Protein AF-A0A3M2EYN6-F1 (afdb_monomer)

Radius of gyration: 38.04 Å; Cα contacts (8 Å, |Δi|>4): 248; chains: 1; bounding box: 126×64×104 Å

pLDDT: mean 74.45, std 22.32, range [30.83, 98.81]

Foldseek 3Di:
DDDDDDDDDDDPDDDPDDPPDDDDDDPDPDDPPPPDDDPPDDPPPPPDDDPDDDPDPVVVVVVPPDDDPDPPDDPPDDDDDPPDDDDDDPDPDDDDPPPVPVVVVVVVVVVVVVVPPDPPPQQWQLFDFLVVVCVLCVVVVWHWDWDADPVRAIKIWTDAPNFIWIKGFACDDVNGRGQKIKIKGKADDPDAADPVLQVVLVVVDDFKHWDADPNRIIMIMGMGGRRPTQGSVNVVVNVVVVSVSVVVVCVSRVDDD

Structure (mmCIF, N/CA/C/O backbone):
data_AF-A0A3M2EYN6-F1
#
_entry.id   AF-A0A3M2EYN6-F1
#
loop_
_atom_site.group_PDB
_atom_site.id
_atom_site.type_symbol
_atom_site.label_atom_id
_atom_site.label_alt_id
_atom_site.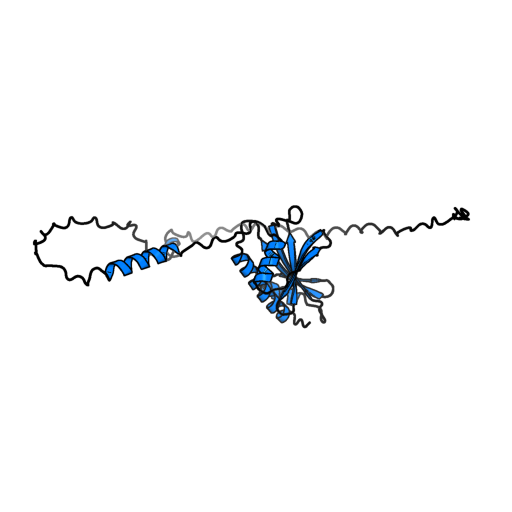label_comp_id
_atom_site.label_asym_id
_atom_site.label_entity_id
_atom_site.label_seq_id
_atom_site.pdbx_PDB_ins_code
_atom_site.Cartn_x
_atom_site.Cartn_y
_atom_site.Cartn_z
_atom_site.occupancy
_atom_site.B_iso_or_equiv
_atom_site.auth_seq_id
_atom_site.auth_comp_id
_atom_site.auth_asym_id
_atom_site.auth_atom_id
_atom_site.pdbx_PDB_model_num
ATOM 1 N N . MET A 1 1 ? 38.684 -12.859 63.638 1.00 39.56 1 MET A N 1
ATOM 2 C CA . MET A 1 1 ? 40.065 -12.410 63.356 1.00 39.56 1 MET A CA 1
ATOM 3 C C . MET A 1 1 ? 40.035 -11.645 62.047 1.00 39.56 1 MET A C 1
ATOM 5 O O . MET A 1 1 ? 39.534 -12.169 61.061 1.00 39.56 1 MET A O 1
ATOM 9 N N . SER A 1 2 ? 40.440 -10.380 62.099 1.00 35.28 2 SER A N 1
ATOM 10 C CA . SER A 1 2 ? 40.224 -9.353 61.078 1.00 35.28 2 SER A CA 1
ATOM 11 C C . SER A 1 2 ? 41.511 -9.061 60.299 1.00 35.28 2 SER A C 1
ATOM 13 O O . SER A 1 2 ? 42.514 -8.807 60.950 1.00 35.28 2 SER A O 1
ATOM 15 N N . ALA A 1 3 ? 41.407 -9.025 58.959 1.00 38.69 3 ALA A N 1
ATOM 16 C CA . ALA A 1 3 ? 42.189 -8.281 57.940 1.00 38.69 3 ALA A CA 1
ATOM 17 C C . ALA A 1 3 ? 43.752 -8.388 57.929 1.00 38.69 3 ALA A C 1
ATOM 19 O O . ALA A 1 3 ? 44.353 -8.780 58.922 1.00 38.69 3 ALA A O 1
ATOM 20 N N . PRO A 1 4 ? 44.446 -8.062 56.806 1.00 52.00 4 PRO A N 1
ATOM 21 C CA . PRO A 1 4 ? 44.510 -6.674 56.339 1.00 52.00 4 PRO A CA 1
ATOM 22 C C . PRO A 1 4 ? 44.427 -6.444 54.818 1.00 52.00 4 PRO A C 1
ATOM 24 O O . PRO A 1 4 ? 44.794 -7.267 53.985 1.00 52.00 4 PRO A O 1
ATOM 27 N N . ALA A 1 5 ? 43.997 -5.223 54.503 1.00 38.50 5 ALA A N 1
ATOM 28 C CA . ALA A 1 5 ? 44.073 -4.551 53.216 1.00 38.50 5 ALA A CA 1
ATOM 29 C C . ALA A 1 5 ? 45.455 -3.910 52.986 1.00 38.50 5 ALA A C 1
ATOM 31 O O . ALA A 1 5 ? 45.998 -3.309 53.910 1.00 38.50 5 ALA A O 1
ATOM 32 N N . ARG A 1 6 ? 45.962 -3.958 51.745 1.00 41.47 6 ARG A N 1
ATOM 33 C CA . ARG A 1 6 ? 46.910 -3.018 51.094 1.00 41.47 6 ARG A CA 1
ATOM 34 C C . ARG A 1 6 ? 46.668 -3.185 49.576 1.00 41.47 6 ARG A C 1
ATOM 36 O O . ARG A 1 6 ? 46.484 -4.312 49.149 1.00 41.47 6 ARG A O 1
ATOM 43 N N . HIS A 1 7 ? 46.558 -2.199 48.689 1.00 37.06 7 HIS A N 1
ATOM 44 C CA . HIS A 1 7 ? 47.214 -0.903 48.566 1.00 37.06 7 HIS A CA 1
ATOM 45 C C . HIS A 1 7 ? 46.339 0.025 47.695 1.00 37.06 7 HIS A C 1
ATOM 47 O O . HIS A 1 7 ? 45.802 -0.402 46.674 1.00 37.06 7 HIS A O 1
ATOM 53 N N . TRP A 1 8 ? 46.238 1.298 48.080 1.00 30.83 8 TRP A N 1
ATOM 54 C CA . TRP A 1 8 ? 45.711 2.387 47.254 1.00 30.83 8 TRP A CA 1
ATOM 55 C C . TRP A 1 8 ? 46.836 3.061 46.450 1.00 30.83 8 TRP A C 1
ATOM 57 O O . TRP A 1 8 ? 47.958 3.172 46.939 1.00 30.83 8 TRP A O 1
ATOM 67 N N . ASN A 1 9 ? 46.441 3.611 45.295 1.00 35.25 9 ASN A N 1
ATOM 68 C CA . ASN A 1 9 ? 47.035 4.724 44.540 1.00 35.25 9 ASN A CA 1
ATOM 69 C C . ASN A 1 9 ? 48.422 4.554 43.903 1.00 35.25 9 ASN A C 1
ATOM 71 O O . ASN A 1 9 ? 49.428 4.598 44.595 1.00 35.25 9 ASN A O 1
ATOM 75 N N . MET A 1 10 ? 48.455 4.577 42.562 1.00 35.66 10 MET A N 1
ATOM 76 C CA . MET A 1 10 ? 49.257 5.515 41.746 1.00 35.66 10 MET A CA 1
ATOM 77 C C . MET A 1 10 ? 48.994 5.283 40.246 1.00 35.66 10 MET A C 1
ATOM 79 O O . MET A 1 10 ? 49.504 4.331 39.674 1.00 35.66 10 MET A O 1
ATOM 83 N N . CYS A 1 11 ? 48.187 6.150 39.620 1.00 35.72 11 CYS A N 1
ATOM 84 C CA . CYS A 1 11 ? 48.415 6.737 38.282 1.00 35.72 11 CYS A CA 1
ATOM 85 C C . CYS A 1 11 ? 47.144 7.426 37.761 1.00 35.72 11 CYS A C 1
ATOM 87 O O . CYS A 1 11 ? 46.432 6.940 36.886 1.00 35.72 11 CYS A O 1
ATOM 89 N N . ARG A 1 12 ? 46.885 8.633 38.277 1.00 46.72 12 ARG A N 1
ATOM 90 C CA . ARG A 1 12 ? 46.224 9.677 37.489 1.00 46.72 12 ARG A CA 1
ATOM 91 C C . ARG A 1 12 ? 47.268 10.273 36.551 1.00 46.72 12 ARG A C 1
ATOM 93 O O . ARG A 1 12 ? 47.976 11.179 36.972 1.00 46.72 12 ARG A O 1
ATOM 100 N N . THR A 1 13 ? 47.353 9.827 35.300 1.00 43.00 13 THR A N 1
ATOM 101 C CA . THR A 1 13 ? 47.677 10.717 34.166 1.00 43.00 13 THR A CA 1
ATOM 102 C C . THR A 1 13 ? 47.452 10.010 32.827 1.00 43.00 13 THR A C 1
ATOM 104 O O . THR A 1 13 ? 47.940 8.911 32.613 1.00 43.00 13 THR A O 1
ATOM 107 N N . ARG A 1 14 ? 46.774 10.716 31.910 1.00 45.72 14 ARG A N 1
ATOM 108 C CA . ARG A 1 14 ? 46.659 10.466 30.458 1.00 45.72 14 ARG A CA 1
ATOM 109 C C . ARG A 1 14 ? 45.804 9.282 29.986 1.00 45.72 14 ARG A C 1
ATOM 111 O O . ARG A 1 14 ? 46.310 8.218 29.670 1.00 45.72 14 ARG A O 1
ATOM 118 N N . CYS A 1 15 ? 44.527 9.574 29.731 1.00 37.12 15 CYS A N 1
ATOM 119 C CA . CYS A 1 15 ? 43.829 9.128 28.515 1.00 37.12 15 CYS A CA 1
ATOM 120 C C . CYS A 1 15 ? 42.628 10.049 28.217 1.00 37.12 15 CYS A C 1
ATOM 122 O O . CYS A 1 15 ? 41.477 9.633 28.220 1.00 37.12 15 CYS A O 1
ATOM 124 N N . MET A 1 16 ? 42.891 11.336 27.956 1.00 39.62 16 MET A N 1
ATOM 125 C CA . MET A 1 16 ? 41.990 12.138 27.120 1.00 39.62 16 MET A CA 1
ATOM 126 C C . MET A 1 16 ? 42.458 11.961 25.675 1.00 39.62 16 MET A C 1
ATOM 128 O O . MET A 1 16 ? 43.277 12.735 25.188 1.00 39.62 16 MET A O 1
ATOM 132 N N . SER A 1 17 ? 41.991 10.902 25.011 1.00 43.06 17 SER A N 1
ATOM 133 C CA . SER A 1 17 ? 42.099 10.789 23.555 1.00 43.06 17 SER A CA 1
ATOM 134 C C . SER A 1 17 ? 40.783 11.253 22.947 1.00 43.06 17 SER A C 1
ATOM 136 O O . SER A 1 17 ? 39.716 10.692 23.196 1.00 43.06 17 SER A O 1
ATOM 138 N N . ALA A 1 18 ? 40.871 12.356 22.213 1.00 46.44 18 ALA A N 1
ATOM 139 C CA . ALA A 1 18 ? 39.772 13.027 21.556 1.00 46.44 18 ALA A CA 1
ATOM 140 C C . ALA A 1 18 ? 39.152 12.136 20.467 1.00 46.44 18 ALA A C 1
ATOM 142 O O . ALA A 1 18 ? 39.716 11.983 19.385 1.00 46.44 18 ALA A O 1
ATOM 143 N N . SER A 1 19 ? 37.942 11.626 20.698 1.00 48.00 19 SER A N 1
ATOM 144 C CA . SER A 1 19 ? 37.093 11.099 19.628 1.00 48.00 19 SER A CA 1
ATOM 145 C C . SER A 1 19 ? 36.462 12.266 18.859 1.00 48.00 19 SER A C 1
ATOM 147 O O . SER A 1 19 ? 35.302 12.639 19.036 1.00 48.00 19 SER A O 1
ATOM 149 N N . ARG A 1 20 ? 37.251 12.895 17.980 1.00 48.22 20 ARG A N 1
ATOM 150 C CA . ARG A 1 20 ? 36.713 13.816 16.972 1.00 48.22 20 ARG A CA 1
ATOM 151 C C . ARG A 1 20 ? 35.873 13.002 15.985 1.00 48.22 20 ARG A C 1
ATOM 153 O O . ARG A 1 20 ? 36.409 12.392 15.068 1.00 48.22 20 ARG A O 1
ATOM 160 N N . ARG A 1 21 ? 34.548 12.994 16.166 1.00 53.31 21 ARG A N 1
ATOM 161 C CA . ARG A 1 21 ? 33.619 12.585 15.102 1.00 53.31 21 ARG A CA 1
ATOM 162 C C . ARG A 1 21 ? 33.842 13.512 13.896 1.00 53.31 21 ARG A C 1
ATOM 164 O O . ARG A 1 21 ? 33.851 14.731 14.099 1.00 53.31 21 ARG A O 1
ATOM 171 N N . PRO A 1 22 ? 34.021 13.005 12.666 1.00 51.50 22 PRO A N 1
ATOM 172 C CA . PRO A 1 22 ? 34.059 13.873 11.497 1.00 51.50 22 PRO A CA 1
ATOM 173 C C . PRO A 1 22 ? 32.714 14.605 11.377 1.00 51.50 22 PRO A C 1
ATOM 175 O O . PRO A 1 22 ? 31.649 13.987 11.431 1.00 51.50 22 PRO A O 1
ATOM 178 N N . ARG A 1 23 ? 32.754 15.939 11.264 1.00 54.84 23 ARG A N 1
ATOM 179 C CA . ARG A 1 23 ? 31.568 16.742 10.942 1.00 54.84 23 ARG A CA 1
ATOM 180 C C . ARG A 1 23 ? 31.119 16.359 9.532 1.00 54.84 23 ARG A C 1
ATOM 182 O O . ARG A 1 23 ? 31.880 16.542 8.587 1.00 54.84 23 ARG A O 1
ATOM 189 N N . MET A 1 24 ? 29.895 15.851 9.403 1.00 48.25 24 MET A N 1
ATOM 190 C CA . MET A 1 24 ? 29.220 15.746 8.110 1.00 48.25 24 MET A CA 1
ATOM 191 C C . MET A 1 24 ? 29.197 17.135 7.450 1.00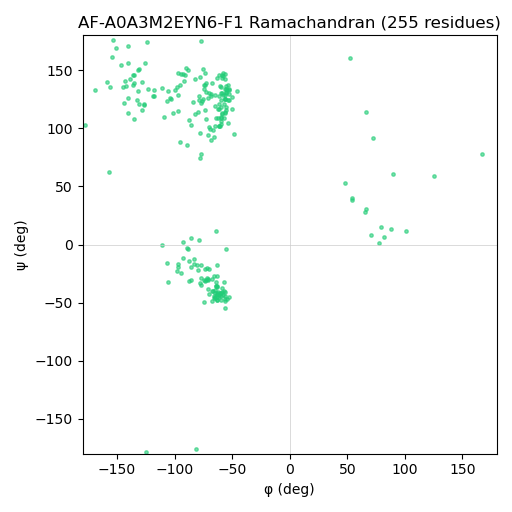 48.25 24 MET A C 1
ATOM 193 O O . MET A 1 24 ? 28.859 18.111 8.132 1.00 48.25 24 MET A O 1
ATOM 197 N N . PRO A 1 25 ? 29.548 17.258 6.160 1.00 60.38 25 PRO A N 1
ATOM 198 C CA . PRO A 1 25 ? 29.348 18.504 5.440 1.00 60.38 25 PRO A CA 1
ATOM 199 C C . PRO A 1 25 ? 27.844 18.830 5.399 1.00 60.38 25 PRO A C 1
ATOM 201 O O . PRO A 1 25 ? 27.018 17.913 5.346 1.00 60.38 25 PRO A O 1
ATOM 204 N N . PRO A 1 26 ? 27.457 20.117 5.447 1.00 67.00 26 PRO A N 1
ATOM 205 C CA . PRO A 1 26 ? 26.059 20.498 5.295 1.00 67.00 26 PRO A CA 1
ATOM 206 C C . PRO A 1 26 ? 25.535 20.007 3.935 1.00 67.00 26 PRO A C 1
ATOM 208 O O . PRO A 1 26 ? 26.298 20.006 2.963 1.00 67.00 26 PRO A O 1
ATOM 211 N N . PRO A 1 27 ? 24.254 19.606 3.837 1.00 60.78 27 PRO A N 1
ATOM 212 C CA . PRO A 1 27 ? 23.676 19.182 2.571 1.00 60.78 27 PRO A CA 1
ATOM 213 C C . PRO A 1 27 ? 23.849 20.301 1.544 1.00 60.78 27 PRO A C 1
ATOM 215 O O . PRO A 1 27 ? 23.477 21.454 1.786 1.00 60.78 27 PRO A O 1
ATOM 218 N N . SER A 1 28 ? 24.454 19.967 0.406 1.00 68.62 28 SER A N 1
ATOM 219 C CA . SER A 1 28 ? 24.575 20.872 -0.729 1.00 68.62 28 SER A CA 1
ATOM 220 C C . SER A 1 28 ? 23.180 21.392 -1.072 1.00 68.62 28 SER A C 1
ATOM 222 O O . SER A 1 28 ? 22.256 20.603 -1.277 1.00 68.62 28 SER A O 1
ATOM 224 N N . ARG A 1 29 ? 23.000 22.719 -1.097 1.00 65.50 29 ARG A N 1
ATOM 225 C CA . ARG A 1 29 ? 21.738 23.328 -1.534 1.00 65.50 29 ARG A CA 1
ATOM 226 C C . ARG A 1 29 ? 21.426 22.794 -2.930 1.00 65.50 29 ARG A C 1
ATOM 228 O O . ARG A 1 29 ? 22.218 23.007 -3.846 1.00 65.50 29 ARG A O 1
ATOM 235 N N . MET A 1 30 ? 20.297 22.100 -3.079 1.00 54.97 30 MET A N 1
ATOM 236 C CA . MET A 1 30 ? 19.811 21.698 -4.396 1.00 54.97 30 MET A CA 1
ATOM 237 C C . MET A 1 30 ? 19.745 22.939 -5.298 1.00 54.97 30 MET A C 1
ATOM 239 O O . MET A 1 30 ? 19.241 23.978 -4.852 1.00 54.97 30 MET A O 1
ATOM 243 N N . PRO A 1 31 ? 20.244 22.864 -6.543 1.00 68.25 31 PRO A N 1
ATOM 244 C CA . PRO A 1 31 ? 20.035 23.938 -7.497 1.00 68.25 31 PRO A CA 1
ATOM 245 C C . PRO A 1 31 ? 18.524 24.137 -7.699 1.00 68.25 31 PRO A C 1
ATOM 247 O O . PRO A 1 31 ? 17.766 23.161 -7.671 1.00 68.25 31 PRO A O 1
ATOM 250 N N . PRO A 1 32 ? 18.054 25.385 -7.876 1.00 69.06 32 PRO A N 1
ATOM 251 C CA . PRO A 1 32 ? 16.649 25.633 -8.159 1.00 69.06 32 PRO A CA 1
ATOM 252 C C . PRO A 1 32 ? 16.239 24.873 -9.430 1.00 69.06 32 PRO A C 1
ATOM 254 O O . PRO A 1 32 ? 17.051 24.750 -10.354 1.00 69.06 32 PRO A O 1
ATOM 257 N N . PRO A 1 33 ? 14.994 24.369 -9.506 1.00 64.56 33 PRO A N 1
ATOM 258 C CA . PRO A 1 33 ? 14.522 23.690 -10.702 1.00 64.56 33 PRO A CA 1
ATOM 259 C C . PRO A 1 33 ? 14.658 24.616 -11.923 1.00 64.56 33 PRO A C 1
ATOM 261 O O . PRO A 1 33 ? 14.502 25.838 -11.788 1.00 64.56 33 PRO A O 1
ATOM 264 N N . PRO A 1 34 ? 14.933 24.066 -13.119 1.00 68.94 34 PRO A N 1
ATOM 265 C CA . PRO A 1 34 ? 15.019 24.866 -14.331 1.00 68.94 34 PRO A CA 1
ATOM 266 C C . PRO A 1 34 ? 13.720 25.654 -14.523 1.00 68.94 34 PRO A C 1
ATOM 268 O O . PRO A 1 34 ? 12.618 25.116 -14.375 1.00 68.94 34 PRO A O 1
ATOM 271 N N . ARG A 1 35 ? 13.841 26.951 -14.839 1.00 63.03 35 ARG A N 1
ATOM 272 C CA . ARG A 1 35 ? 12.683 27.791 -15.160 1.00 63.03 35 ARG A CA 1
ATOM 273 C C . ARG A 1 35 ? 11.963 27.171 -16.354 1.00 63.03 35 ARG A C 1
ATOM 275 O O . ARG A 1 35 ? 12.491 27.167 -17.462 1.00 63.03 35 ARG A O 1
ATOM 282 N N . MET A 1 36 ? 10.755 26.665 -16.116 1.00 52.44 36 MET A N 1
ATOM 283 C CA . MET A 1 36 ? 9.867 26.206 -17.180 1.00 52.44 36 MET A CA 1
ATOM 284 C C . MET A 1 36 ? 9.705 27.330 -18.216 1.00 52.44 36 MET A C 1
ATOM 286 O O . MET A 1 36 ? 9.449 28.473 -17.816 1.00 52.44 36 MET A O 1
ATOM 290 N N . PRO A 1 37 ? 9.826 27.050 -19.527 1.00 63.94 37 PRO A N 1
ATOM 291 C CA . PRO A 1 37 ? 9.550 28.049 -20.545 1.00 63.94 37 PRO A CA 1
ATOM 292 C C . PRO A 1 37 ? 8.124 28.564 -20.346 1.00 63.94 37 PRO A C 1
ATOM 294 O O . PRO A 1 37 ? 7.170 27.789 -20.235 1.00 63.94 37 PRO A O 1
ATOM 297 N N . GLY A 1 38 ? 7.998 29.888 -20.223 1.00 54.97 38 GLY A N 1
ATOM 298 C CA . GLY A 1 38 ? 6.742 30.551 -19.903 1.00 54.97 38 GLY A CA 1
ATOM 299 C C . GLY A 1 38 ? 5.629 30.064 -20.823 1.00 54.97 38 GLY A C 1
ATOM 300 O O . GLY A 1 38 ? 5.772 30.087 -22.047 1.00 54.97 38 GLY A O 1
ATOM 301 N N . ARG A 1 39 ? 4.512 29.614 -20.237 1.00 57.47 39 ARG A N 1
ATOM 302 C CA . ARG A 1 39 ? 3.302 29.283 -20.995 1.00 57.47 39 ARG A CA 1
ATOM 303 C C . ARG A 1 39 ? 2.933 30.500 -21.839 1.00 57.47 39 ARG A C 1
ATOM 305 O O . ARG A 1 39 ? 2.386 31.470 -21.315 1.00 57.47 39 ARG A O 1
ATOM 312 N N . ARG A 1 40 ? 3.198 30.445 -23.148 1.00 56.53 40 ARG A N 1
ATOM 313 C CA . ARG A 1 40 ? 2.592 31.379 -24.098 1.00 56.53 40 ARG A CA 1
ATOM 314 C C . ARG A 1 40 ? 1.085 31.237 -23.917 1.00 56.53 40 ARG A C 1
ATOM 316 O O . ARG A 1 40 ? 0.526 30.167 -24.162 1.00 56.53 40 ARG A O 1
ATOM 323 N N . ARG A 1 41 ? 0.435 32.290 -23.413 1.00 55.38 41 ARG A N 1
ATOM 324 C CA . ARG A 1 41 ? -1.027 32.354 -23.359 1.00 55.38 41 ARG A CA 1
ATOM 325 C C . ARG A 1 41 ? -1.517 32.133 -24.786 1.00 55.38 41 ARG A C 1
ATOM 327 O O . ARG A 1 41 ? -1.195 32.927 -25.667 1.00 55.38 41 ARG A O 1
ATOM 334 N N . ARG A 1 42 ? -2.245 31.038 -25.027 1.00 51.38 42 ARG A N 1
ATOM 335 C CA . ARG A 1 42 ? -2.912 30.836 -26.317 1.00 51.38 42 ARG A CA 1
ATOM 336 C C . ARG A 1 42 ? -3.807 32.055 -26.577 1.00 51.38 42 ARG A C 1
ATOM 338 O O . ARG A 1 42 ? -4.475 32.498 -25.635 1.00 51.38 42 ARG A O 1
ATOM 345 N N . PRO A 1 43 ? -3.833 32.606 -27.802 1.00 43.66 43 PRO A N 1
ATOM 346 C CA . PRO A 1 43 ? -4.736 33.695 -28.127 1.00 43.66 43 PRO A CA 1
ATOM 347 C C . PRO A 1 43 ? -6.164 33.258 -27.816 1.00 43.66 43 PRO A C 1
ATOM 349 O O . PRO A 1 43 ? -6.584 32.156 -28.174 1.00 43.66 43 PRO A O 1
ATOM 352 N N . ARG A 1 44 ? -6.895 34.116 -27.106 1.00 49.97 44 ARG A N 1
ATOM 353 C CA . ARG A 1 44 ? -8.311 33.924 -26.803 1.00 49.97 44 ARG A CA 1
ATOM 354 C C . ARG A 1 44 ? -9.033 33.833 -28.146 1.00 49.97 44 ARG A C 1
ATOM 356 O O . ARG A 1 44 ? -9.145 34.836 -28.846 1.00 49.97 44 ARG A O 1
ATOM 363 N N . GLN A 1 45 ? -9.453 32.631 -28.527 1.00 49.44 45 GLN A N 1
ATOM 364 C CA . GLN A 1 45 ? -10.177 32.395 -29.769 1.00 49.44 45 GLN A CA 1
ATOM 365 C C . GLN A 1 45 ? -11.473 33.214 -29.690 1.00 49.44 45 GLN A C 1
ATOM 367 O O . GLN A 1 45 ? -12.395 32.876 -28.944 1.00 49.44 45 GLN A O 1
ATOM 372 N N . ARG A 1 46 ? -11.508 34.361 -30.381 1.00 46.34 46 ARG A N 1
ATOM 373 C CA . ARG A 1 46 ? -12.741 35.118 -30.603 1.00 46.34 46 ARG A CA 1
ATOM 374 C C . ARG A 1 46 ? -13.665 34.166 -31.350 1.00 46.34 46 ARG A C 1
ATOM 376 O O . ARG A 1 46 ? -13.382 33.822 -32.492 1.00 46.34 46 ARG A O 1
ATOM 383 N N . ARG A 1 47 ? -14.723 33.697 -30.684 1.00 47.69 47 ARG A N 1
ATOM 384 C CA . ARG A 1 47 ? -15.787 32.933 -31.337 1.00 47.69 47 ARG A CA 1
ATOM 385 C C . ARG A 1 47 ? -16.343 33.809 -32.457 1.00 47.69 47 ARG A C 1
ATOM 387 O O . ARG A 1 47 ? -16.957 34.838 -32.181 1.00 47.69 47 ARG A O 1
ATOM 394 N N . GLY A 1 48 ? -16.049 33.424 -33.695 1.00 38.97 48 GLY A N 1
ATOM 395 C CA . GLY A 1 48 ? -16.695 33.971 -34.875 1.00 38.97 48 GLY A CA 1
ATOM 396 C C . GLY A 1 48 ? -18.191 33.703 -34.775 1.00 38.97 48 GLY A C 1
ATOM 397 O O . GLY A 1 48 ? -18.614 32.599 -34.437 1.00 38.97 48 GLY A O 1
ATOM 398 N N . ARG A 1 49 ? -18.974 34.754 -34.992 1.00 45.34 49 ARG A N 1
ATOM 399 C CA . ARG A 1 49 ? -20.426 34.707 -35.116 1.00 45.34 49 ARG A CA 1
ATOM 400 C C . ARG A 1 49 ? -20.733 34.240 -36.538 1.00 45.34 49 ARG A C 1
ATOM 402 O O . ARG A 1 49 ? -20.397 34.947 -37.481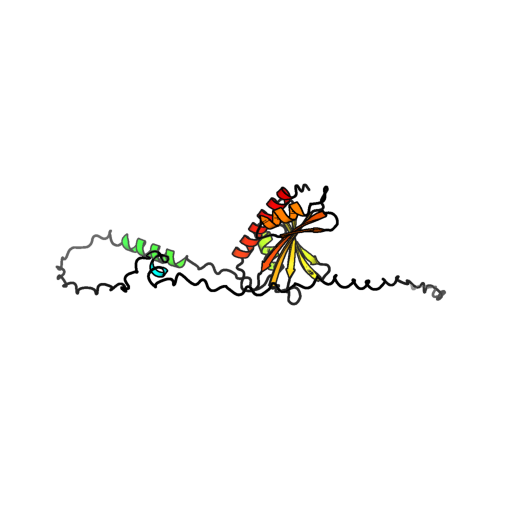 1.00 45.34 49 ARG A O 1
ATOM 409 N N . ASP A 1 50 ? -21.318 33.058 -36.671 1.00 40.12 50 ASP A N 1
ATOM 410 C CA . ASP A 1 50 ? -21.835 32.546 -37.943 1.00 40.12 50 ASP A CA 1
ATOM 411 C C . ASP A 1 50 ? -23.129 33.312 -38.327 1.00 40.12 50 ASP A C 1
ATOM 413 O O . ASP A 1 50 ? -23.984 33.483 -37.448 1.00 40.12 50 ASP A O 1
ATOM 417 N N . PRO A 1 51 ? -23.303 33.836 -39.564 1.00 49.94 51 PRO A N 1
ATOM 418 C CA . PRO A 1 51 ? -24.437 34.693 -39.923 1.00 49.94 51 PRO A CA 1
ATOM 419 C C . PRO A 1 51 ? -25.717 33.966 -40.360 1.00 49.94 51 PRO A C 1
ATOM 421 O O . PRO A 1 51 ? -26.648 34.643 -40.799 1.00 49.94 51 PRO A O 1
ATOM 424 N N . ARG A 1 52 ? -25.819 32.632 -40.297 1.00 49.66 52 ARG A N 1
ATOM 425 C CA . ARG A 1 52 ? -27.059 31.925 -40.678 1.00 49.66 52 ARG A CA 1
ATOM 426 C C . ARG A 1 52 ? -27.309 30.713 -39.788 1.00 49.66 52 ARG A C 1
ATOM 428 O O . ARG A 1 52 ? -26.511 29.791 -39.762 1.00 49.66 52 ARG A O 1
ATOM 435 N N . GLY A 1 53 ? -28.459 30.695 -39.115 1.00 40.44 53 GLY A N 1
ATOM 436 C CA . GLY A 1 53 ? -28.959 29.502 -38.425 1.00 40.44 53 GLY A CA 1
ATOM 437 C C . GLY A 1 53 ? -29.268 29.731 -36.954 1.00 40.44 53 GLY A C 1
ATOM 438 O O . GLY A 1 53 ? -28.714 29.067 -36.083 1.00 40.44 53 GLY A O 1
ATOM 439 N N . GLY A 1 54 ? -30.168 30.672 -36.659 1.00 40.31 54 GLY A N 1
ATOM 440 C CA . GLY A 1 54 ? -30.818 30.698 -35.355 1.00 40.31 54 GLY A CA 1
ATOM 441 C C . GLY A 1 54 ? -31.518 29.361 -35.124 1.00 40.31 54 GLY A C 1
ATOM 442 O O . GLY A 1 54 ? -32.379 28.967 -35.911 1.00 40.31 54 GLY A O 1
ATOM 443 N N . LEU A 1 55 ? -31.140 28.658 -34.057 1.00 42.06 55 LEU A N 1
ATOM 444 C CA . LEU A 1 55 ? -31.892 27.509 -33.573 1.00 42.06 55 LEU A CA 1
ATOM 445 C C . LEU A 1 55 ? -33.278 28.018 -33.181 1.00 42.06 55 LEU A C 1
ATOM 447 O O . LEU A 1 55 ? -33.461 28.661 -32.149 1.00 42.06 55 LEU A O 1
ATOM 451 N N . THR A 1 56 ? -34.256 27.771 -34.045 1.00 52.62 56 THR A N 1
ATOM 452 C CA . THR A 1 56 ? -35.658 27.967 -33.697 1.00 52.62 56 THR A CA 1
ATOM 453 C C . THR A 1 56 ? -35.969 27.102 -32.475 1.00 52.62 56 THR A C 1
ATOM 455 O O . THR A 1 56 ? -35.421 26.007 -32.313 1.00 52.62 56 THR A O 1
ATOM 458 N N . ALA A 1 57 ? -36.884 27.562 -31.616 1.00 50.12 57 ALA A N 1
ATOM 459 C CA . ALA A 1 57 ? -37.327 26.859 -30.402 1.00 50.12 57 ALA A CA 1
ATOM 460 C C . ALA A 1 57 ? -37.853 25.422 -30.648 1.00 50.12 57 ALA A C 1
ATOM 462 O O . ALA A 1 57 ? -38.162 24.693 -29.706 1.00 50.12 57 ALA A O 1
ATOM 463 N N . ARG A 1 58 ? -37.932 25.001 -31.915 1.00 48.03 58 ARG A N 1
ATOM 464 C CA . ARG A 1 58 ? -38.305 23.667 -32.372 1.00 48.03 58 ARG A CA 1
ATOM 465 C C . ARG A 1 58 ? -37.194 22.624 -32.165 1.00 48.03 58 ARG A C 1
ATOM 467 O O . ARG A 1 58 ? -37.524 21.485 -31.871 1.00 48.03 58 ARG A O 1
ATOM 474 N N . HIS A 1 59 ? -35.910 22.999 -32.214 1.00 45.78 59 HIS A N 1
ATOM 475 C CA . HIS A 1 59 ? -34.791 22.036 -32.145 1.00 45.78 59 HIS A CA 1
ATOM 476 C C . HIS A 1 59 ? -34.348 21.645 -30.720 1.00 45.78 59 HIS A C 1
ATOM 478 O O . HIS A 1 59 ? -33.761 20.586 -30.524 1.00 45.78 59 HIS A O 1
ATOM 484 N N . ILE A 1 60 ? -34.675 22.439 -29.693 1.00 48.16 60 ILE A N 1
ATOM 485 C CA . ILE A 1 60 ? -34.413 22.061 -28.286 1.00 48.16 60 ILE A CA 1
ATOM 486 C C . ILE A 1 60 ? -35.390 20.965 -27.817 1.00 48.16 60 ILE A C 1
ATOM 488 O O . ILE A 1 60 ? -35.102 20.220 -26.883 1.00 48.16 60 ILE A O 1
ATOM 492 N N . ARG A 1 61 ? -36.539 20.819 -28.491 1.00 48.72 61 ARG A N 1
ATOM 493 C CA . ARG A 1 61 ? -37.589 19.866 -28.111 1.00 48.72 61 ARG A CA 1
ATOM 494 C C . ARG A 1 61 ? -37.315 18.425 -28.572 1.00 48.72 61 ARG A C 1
ATOM 496 O O . ARG A 1 61 ? -37.909 17.517 -28.008 1.00 48.72 61 ARG A O 1
ATOM 503 N N . GLU A 1 62 ? -36.415 18.203 -29.532 1.00 49.50 62 GLU A N 1
ATOM 504 C CA . GLU A 1 62 ? -36.136 16.866 -30.096 1.00 49.50 62 GLU A CA 1
ATOM 505 C C . GLU A 1 62 ? -34.915 16.163 -29.475 1.00 49.50 62 GLU A C 1
ATOM 507 O O . GLU A 1 62 ? -34.824 14.941 -29.527 1.00 49.50 62 GLU A O 1
ATOM 512 N N . SER A 1 63 ? -34.004 16.896 -28.820 1.00 46.00 63 SER A N 1
ATOM 513 C CA . SER A 1 63 ? -32.821 16.313 -28.153 1.00 46.00 63 SER A CA 1
ATOM 514 C C . SER A 1 63 ? -33.110 15.784 -26.737 1.00 46.00 63 SER A C 1
ATOM 516 O O . SER A 1 63 ? -32.359 14.972 -26.198 1.00 46.00 63 SER A O 1
ATOM 518 N N . LEU A 1 64 ? -34.228 16.198 -26.137 1.00 50.19 64 LEU A N 1
ATOM 519 C CA . LEU A 1 64 ? -34.732 15.658 -24.877 1.00 50.19 64 LEU A CA 1
ATOM 520 C C . LEU A 1 64 ? -35.763 14.575 -25.192 1.00 50.19 64 LEU A C 1
ATOM 522 O O . LEU A 1 64 ? -36.956 14.851 -25.309 1.00 50.19 64 LEU A O 1
ATOM 526 N N . GLY A 1 65 ? -35.288 13.341 -25.350 1.00 40.88 65 GLY A N 1
ATOM 527 C CA . GLY A 1 65 ? -36.142 12.168 -25.498 1.00 40.88 65 GLY A CA 1
ATOM 528 C C . GLY A 1 65 ? -37.270 12.158 -24.462 1.00 40.88 65 GLY A C 1
ATOM 529 O O . GLY A 1 65 ? -37.046 12.384 -23.270 1.00 40.88 65 GLY A O 1
ATOM 530 N N . ASN A 1 66 ? -38.488 11.914 -24.951 1.00 54.41 66 ASN A N 1
ATOM 531 C CA . ASN A 1 66 ? -39.721 11.773 -24.181 1.00 54.41 66 ASN A CA 1
ATOM 532 C C . ASN A 1 66 ? -39.541 10.810 -22.997 1.00 54.41 66 ASN A C 1
ATOM 534 O O . ASN A 1 66 ? -39.722 9.601 -23.126 1.00 54.41 66 ASN A O 1
ATOM 538 N N . SER A 1 67 ? -39.254 11.350 -21.815 1.00 51.81 67 SER A N 1
ATOM 539 C CA . SER A 1 67 ? -39.554 10.655 -20.566 1.00 51.81 67 SER A CA 1
ATOM 540 C C . SER A 1 67 ? -41.054 10.799 -20.304 1.00 51.81 67 SER A C 1
ATOM 542 O O . SER A 1 67 ? -41.542 11.933 -20.232 1.00 51.81 67 SER A O 1
ATOM 544 N N . PRO A 1 68 ? -41.820 9.701 -20.170 1.00 49.38 68 PRO A N 1
ATOM 545 C CA . PRO A 1 68 ? -43.228 9.798 -19.828 1.00 49.38 68 PRO A CA 1
ATOM 546 C C . PRO A 1 68 ? -43.361 10.512 -18.481 1.00 49.38 68 PRO A C 1
ATOM 548 O O . PRO A 1 68 ? -42.758 10.120 -17.479 1.00 49.38 68 PRO A O 1
ATOM 551 N N . ARG A 1 69 ? -44.143 11.597 -18.471 1.00 49.44 69 ARG A N 1
ATOM 552 C CA . ARG A 1 69 ? -44.514 12.309 -17.248 1.00 49.44 69 ARG A CA 1
ATOM 553 C C . ARG A 1 69 ? -45.167 11.298 -16.310 1.00 49.44 69 ARG A C 1
ATOM 555 O O . ARG A 1 69 ? -46.247 10.795 -16.612 1.00 49.44 69 ARG A O 1
ATOM 562 N N . ARG A 1 70 ? -44.524 11.005 -15.176 1.00 53.28 70 ARG A N 1
ATOM 563 C CA . ARG A 1 70 ? -45.182 10.308 -14.065 1.00 53.28 70 ARG A CA 1
ATOM 564 C C . ARG A 1 70 ? -46.447 11.099 -13.715 1.00 53.28 70 ARG A C 1
ATOM 566 O O . ARG A 1 70 ? -46.322 12.294 -13.435 1.00 53.28 70 ARG A O 1
ATOM 573 N N . PRO A 1 71 ? -47.644 10.492 -13.720 1.00 48.00 71 PRO A N 1
ATOM 574 C CA . PRO A 1 71 ? -48.817 11.166 -13.200 1.00 48.00 71 PRO A CA 1
ATOM 575 C C . PRO A 1 71 ? -48.570 11.426 -11.715 1.00 48.00 71 PRO A C 1
ATOM 577 O O . PRO A 1 71 ? -48.394 10.496 -10.928 1.00 48.00 71 PRO A O 1
ATOM 580 N N . GLY A 1 72 ? -48.511 12.703 -11.344 1.00 54.00 72 GLY A N 1
ATOM 581 C CA . GLY A 1 72 ? -48.579 13.132 -9.958 1.00 54.00 72 GLY A CA 1
ATOM 582 C C . GLY A 1 72 ? -49.964 12.804 -9.418 1.00 54.00 72 GLY A C 1
ATOM 583 O O . GLY A 1 72 ? -50.899 13.580 -9.571 1.00 54.00 72 GLY A O 1
ATOM 584 N N . GLY A 1 73 ? -50.089 11.634 -8.809 1.00 49.88 73 GLY A N 1
ATOM 585 C CA . GLY A 1 73 ? -51.221 11.252 -7.986 1.00 49.88 73 GLY A CA 1
ATOM 586 C C . GLY A 1 73 ? -50.667 10.604 -6.733 1.00 49.88 73 GLY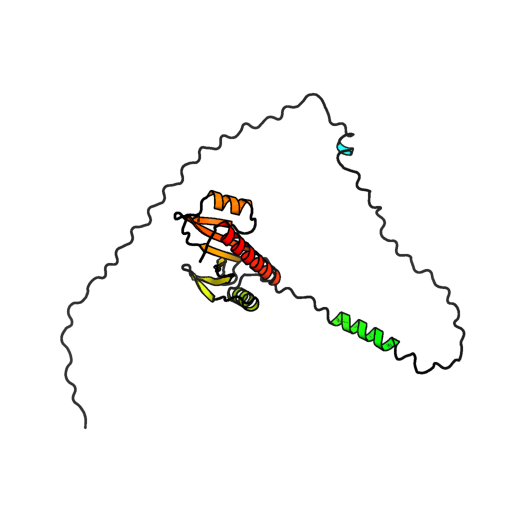 A C 1
ATOM 587 O O . GLY A 1 73 ? -50.134 9.499 -6.796 1.00 49.88 73 GLY A O 1
ATOM 588 N N . ALA A 1 74 ? -50.761 11.291 -5.595 1.00 59.97 74 ALA A N 1
ATOM 589 C CA . ALA A 1 74 ? -50.593 10.627 -4.311 1.00 59.97 74 ALA A CA 1
ATOM 590 C C . ALA A 1 74 ? -51.563 9.430 -4.264 1.00 59.97 74 ALA A C 1
ATOM 592 O O . ALA A 1 74 ? -52.710 9.583 -4.707 1.00 59.97 74 ALA A O 1
ATOM 593 N N . PRO A 1 75 ? -51.153 8.251 -3.766 1.00 54.78 75 PRO A N 1
ATOM 594 C CA . PRO A 1 75 ? -52.074 7.137 -3.621 1.00 54.78 75 PRO A CA 1
ATOM 595 C C . PRO A 1 75 ? -53.207 7.572 -2.688 1.00 54.78 75 PRO A C 1
ATOM 597 O O . PRO A 1 75 ? -53.015 7.770 -1.489 1.00 54.78 75 PRO A O 1
ATOM 600 N N . ARG A 1 76 ? -54.404 7.766 -3.253 1.00 58.91 76 ARG A N 1
ATOM 601 C CA . ARG A 1 76 ? -55.629 7.915 -2.471 1.00 58.91 76 ARG A CA 1
ATOM 602 C C . ARG A 1 76 ? -55.904 6.555 -1.855 1.00 58.91 76 ARG A C 1
ATOM 604 O O . ARG A 1 76 ? -56.407 5.658 -2.529 1.00 58.91 76 ARG A O 1
ATOM 611 N N . PHE A 1 77 ? -55.530 6.397 -0.593 1.00 56.22 77 PHE A N 1
ATOM 612 C CA . PHE A 1 77 ? -55.939 5.243 0.190 1.00 56.22 77 PHE A CA 1
ATOM 613 C C . PHE A 1 77 ? -57.473 5.177 0.178 1.00 56.22 77 PHE A C 1
ATOM 615 O O . PHE A 1 77 ? -58.120 6.180 0.497 1.00 56.22 77 PHE A O 1
ATOM 622 N N . PRO A 1 78 ? -58.080 4.047 -0.223 1.00 61.78 78 PRO A N 1
ATOM 623 C CA . PRO A 1 78 ? -59.521 3.898 -0.138 1.00 61.78 78 PRO A CA 1
ATOM 624 C C . PRO A 1 78 ? -59.921 4.000 1.335 1.00 61.78 78 PRO A C 1
ATOM 626 O O . PRO A 1 78 ? -59.449 3.231 2.173 1.00 61.78 78 PRO A O 1
ATOM 629 N N . THR A 1 79 ? -60.779 4.964 1.663 1.00 68.31 79 THR A N 1
ATOM 630 C CA . THR A 1 79 ? -61.388 5.024 2.988 1.00 68.31 79 THR A CA 1
ATOM 631 C C . THR A 1 79 ? -62.203 3.745 3.208 1.00 68.31 79 THR A C 1
ATOM 633 O O . THR A 1 79 ? -62.911 3.299 2.295 1.00 68.31 79 THR A O 1
ATOM 636 N N . PRO A 1 80 ? -62.116 3.108 4.389 1.00 61.00 80 PRO A N 1
ATOM 637 C CA . PRO A 1 80 ? -62.881 1.902 4.660 1.00 61.00 80 PRO A CA 1
ATOM 638 C C . PRO A 1 80 ? -64.376 2.210 4.541 1.00 61.00 80 PRO A C 1
ATOM 640 O O . PRO A 1 80 ? -64.910 3.031 5.287 1.00 61.00 80 PRO A O 1
ATOM 643 N N . ARG A 1 81 ? -65.074 1.546 3.610 1.00 68.19 81 ARG A N 1
ATOM 644 C CA . ARG A 1 81 ? -66.542 1.568 3.595 1.00 68.19 81 ARG A CA 1
ATOM 645 C C . ARG A 1 81 ? -67.044 1.002 4.928 1.00 68.19 81 ARG A C 1
ATOM 647 O O . ARG A 1 81 ? -66.554 -0.055 5.339 1.00 68.19 81 ARG A O 1
ATOM 654 N N . PRO A 1 82 ? -68.041 1.622 5.580 1.00 62.25 82 PRO A N 1
ATOM 655 C CA . PRO A 1 82 ? -68.638 1.046 6.772 1.00 62.25 82 PRO A CA 1
ATOM 656 C C . PRO A 1 82 ? -69.284 -0.291 6.391 1.00 62.25 82 PRO A C 1
ATOM 658 O O . PRO A 1 82 ? -70.286 -0.344 5.675 1.00 62.25 82 PRO A O 1
ATOM 661 N N . ARG A 1 83 ? -68.681 -1.401 6.833 1.00 65.31 83 ARG A N 1
ATOM 662 C CA . ARG A 1 83 ? -69.288 -2.729 6.715 1.00 65.31 83 ARG A CA 1
ATOM 663 C C . ARG A 1 83 ? -70.590 -2.706 7.510 1.00 65.31 83 ARG A C 1
ATOM 665 O O . ARG A 1 83 ? -70.564 -2.558 8.731 1.00 65.31 83 ARG A O 1
ATOM 672 N N . ARG A 1 84 ? -71.725 -2.886 6.823 1.00 66.19 84 ARG A N 1
ATOM 673 C CA . ARG A 1 84 ? -73.000 -3.225 7.468 1.00 66.19 84 ARG A CA 1
ATOM 674 C C . ARG A 1 84 ? -72.743 -4.402 8.405 1.00 66.19 84 ARG A C 1
ATOM 676 O O . ARG A 1 84 ? -72.355 -5.479 7.952 1.00 66.19 84 ARG A O 1
ATOM 683 N N . ARG A 1 85 ? -72.938 -4.178 9.706 1.00 58.38 85 ARG A N 1
ATOM 684 C CA . ARG A 1 85 ? -72.916 -5.231 10.720 1.00 58.38 85 ARG A CA 1
ATOM 685 C C . ARG A 1 85 ? -74.007 -6.234 10.350 1.00 58.38 85 ARG A C 1
ATOM 687 O O . ARG A 1 85 ? -75.187 -5.947 10.521 1.00 58.38 85 ARG A O 1
ATOM 694 N N . ARG A 1 86 ? -73.628 -7.388 9.797 1.00 63.00 86 ARG A N 1
ATOM 695 C CA . ARG A 1 86 ? -74.521 -8.548 9.799 1.00 63.00 86 ARG A CA 1
ATOM 696 C C . ARG A 1 86 ? -74.588 -9.043 11.237 1.00 63.00 86 ARG A C 1
ATOM 698 O O . ARG A 1 86 ? -73.551 -9.252 11.863 1.00 63.00 86 ARG A O 1
ATOM 705 N N . ALA A 1 87 ? -75.806 -9.169 11.748 1.00 60.66 87 ALA A N 1
ATOM 706 C CA . ALA A 1 87 ? -76.066 -9.805 13.025 1.00 60.66 87 ALA A CA 1
ATOM 707 C C . ALA A 1 87 ? -75.486 -11.227 13.005 1.00 60.66 87 ALA A C 1
ATOM 709 O O . ALA A 1 87 ? -75.723 -11.992 12.070 1.00 60.66 87 ALA A O 1
ATOM 710 N N . VAL A 1 88 ? -74.688 -11.546 14.022 1.00 61.19 88 VAL A N 1
ATOM 711 C CA . VAL A 1 88 ? -74.175 -12.895 14.269 1.00 61.19 88 VAL A CA 1
ATOM 712 C C . VAL A 1 88 ? -75.333 -13.716 14.847 1.00 61.19 88 VAL A C 1
ATOM 714 O O . VAL A 1 88 ? -75.908 -13.283 15.849 1.00 61.19 88 VAL A O 1
ATOM 717 N N . PRO A 1 89 ? -75.705 -14.873 14.269 1.00 60.69 89 PRO A N 1
ATOM 718 C CA . PRO A 1 89 ? -76.658 -15.758 14.916 1.00 60.69 89 PRO A CA 1
ATOM 719 C C . PRO A 1 89 ? -75.997 -16.348 16.165 1.00 60.69 89 PRO A C 1
ATOM 721 O O . PRO A 1 89 ? -74.887 -16.879 16.099 1.00 60.69 89 PRO A O 1
ATOM 724 N N . ARG A 1 90 ? -76.679 -16.262 17.312 1.00 59.03 90 ARG A N 1
ATOM 725 C CA . ARG A 1 90 ? -76.305 -16.997 18.525 1.00 59.03 90 ARG A CA 1
ATOM 726 C C . ARG A 1 90 ? -76.550 -18.488 18.288 1.00 59.03 90 ARG A C 1
ATOM 728 O O . ARG A 1 90 ? -77.638 -18.990 18.539 1.00 59.03 90 ARG A O 1
ATOM 735 N N . GLY A 1 91 ? -75.533 -19.176 17.781 1.00 50.38 91 GLY A N 1
ATOM 736 C CA . GLY A 1 91 ? -75.461 -20.632 17.785 1.00 50.38 91 GLY A CA 1
ATOM 737 C C . GLY A 1 91 ? -74.823 -21.110 19.084 1.00 50.38 91 GLY A C 1
ATOM 738 O O . GLY A 1 91 ? -73.618 -20.956 19.275 1.00 50.38 91 GLY A O 1
ATOM 739 N N . HIS A 1 92 ? -75.625 -21.686 19.978 1.00 57.22 92 HIS A N 1
ATOM 740 C CA . HIS A 1 92 ? -75.129 -22.514 21.072 1.00 57.22 92 HIS A CA 1
ATOM 741 C C . HIS A 1 92 ? -74.617 -23.836 20.486 1.00 57.22 92 HIS A C 1
ATOM 743 O O . HIS A 1 92 ? -75.387 -24.759 20.251 1.00 57.22 92 HIS A O 1
ATOM 749 N N . GLY A 1 93 ? -73.315 -23.910 20.213 1.00 52.03 93 GLY A N 1
ATOM 750 C CA . GLY A 1 93 ? -72.642 -25.130 19.771 1.00 52.03 93 GLY A CA 1
ATOM 751 C C . GLY A 1 93 ? -71.276 -25.228 20.433 1.00 52.03 93 GLY A C 1
ATOM 752 O O . GLY A 1 93 ? -70.415 -24.380 20.205 1.00 52.03 93 GLY A O 1
ATOM 753 N N . GLY A 1 94 ? -71.105 -26.226 21.301 1.00 57.50 94 GLY A N 1
ATOM 754 C CA . GLY A 1 94 ? -69.885 -26.462 22.068 1.00 57.50 94 GLY A CA 1
ATOM 755 C C . GLY A 1 94 ? -68.650 -26.589 21.176 1.00 57.50 94 GLY A C 1
ATOM 756 O O . GLY A 1 94 ? -68.634 -27.333 20.200 1.00 57.50 94 GLY A O 1
ATOM 757 N N . MET A 1 95 ? -67.606 -25.845 21.530 1.00 52.09 95 MET A N 1
ATOM 758 C CA . MET A 1 95 ? -66.334 -25.837 20.818 1.00 52.09 95 MET A CA 1
ATOM 759 C C . MET A 1 95 ? -65.536 -27.110 21.173 1.00 52.09 95 MET A C 1
ATOM 761 O O . MET A 1 95 ? -65.282 -27.347 22.358 1.00 52.09 95 MET A O 1
ATOM 765 N N . PRO A 1 96 ? -65.118 -27.945 20.202 1.00 54.34 96 PRO A N 1
ATOM 766 C CA . PRO A 1 96 ? -64.254 -29.084 20.487 1.00 54.34 96 PRO A CA 1
ATOM 767 C C . PRO A 1 96 ? -62.850 -28.594 20.874 1.00 54.34 96 PRO A C 1
ATOM 769 O O . PRO A 1 96 ? -62.230 -27.787 20.178 1.00 54.34 96 PRO A O 1
ATOM 772 N N . LYS A 1 97 ? -62.343 -29.113 21.998 1.00 52.53 97 LYS A N 1
ATOM 773 C CA . LYS A 1 97 ? -61.139 -28.684 22.745 1.00 52.53 97 LYS A CA 1
ATOM 774 C C . LYS A 1 97 ? -59.789 -28.821 22.001 1.00 52.53 97 LYS A C 1
ATOM 776 O O . LYS A 1 97 ? -58.744 -28.682 22.621 1.00 52.53 97 LYS A O 1
ATOM 781 N N . GLY A 1 98 ? -59.783 -29.084 20.692 1.00 52.69 98 GLY A N 1
ATOM 782 C CA . GLY A 1 98 ? -58.573 -29.415 19.922 1.00 52.69 98 GLY A CA 1
ATOM 783 C C . GLY A 1 98 ? -58.039 -28.331 18.978 1.00 52.69 98 GLY A C 1
ATOM 784 O O . GLY A 1 98 ? -56.892 -28.423 18.549 1.00 52.69 98 GLY A O 1
ATOM 785 N N . PHE A 1 99 ? -58.822 -27.300 18.635 1.00 51.41 99 PHE A N 1
ATOM 786 C CA . PHE A 1 99 ? -58.424 -26.338 17.588 1.00 51.41 99 PHE A CA 1
ATOM 787 C C . PHE A 1 99 ? -57.770 -25.047 18.119 1.00 51.41 99 PHE A C 1
ATOM 789 O O . PHE A 1 99 ? -57.071 -24.355 17.382 1.00 51.41 99 PHE A O 1
ATOM 796 N N . ALA A 1 100 ? -57.926 -24.745 19.412 1.00 48.38 100 ALA A N 1
ATOM 797 C CA . ALA A 1 100 ? -57.371 -23.541 20.041 1.00 48.38 100 ALA A CA 1
ATOM 798 C C . ALA A 1 100 ? -55.837 -23.580 20.212 1.00 48.38 100 ALA A C 1
ATOM 800 O O . ALA A 1 100 ? -55.197 -22.537 20.317 1.00 48.38 100 ALA A O 1
ATOM 801 N N . MET A 1 101 ? -55.226 -24.770 20.192 1.00 48.69 101 MET A N 1
ATOM 802 C CA . MET A 1 101 ? -53.806 -24.940 20.520 1.00 48.69 101 MET A CA 1
ATOM 803 C C . MET A 1 101 ? -52.855 -24.769 19.322 1.00 48.69 101 MET A C 1
ATOM 805 O O . MET A 1 101 ? -51.658 -24.595 19.514 1.00 48.69 101 MET A O 1
ATOM 809 N N . ARG A 1 102 ? -53.361 -24.769 18.079 1.00 47.91 102 ARG A N 1
ATOM 810 C CA . ARG A 1 102 ? -52.519 -24.686 16.866 1.00 47.91 102 ARG A CA 1
ATOM 811 C C . ARG A 1 102 ? -52.321 -23.269 16.318 1.00 47.91 102 ARG A C 1
ATOM 813 O O . ARG A 1 102 ? -51.304 -23.009 15.689 1.00 47.91 102 ARG A O 1
ATOM 820 N N . ILE A 1 103 ? -53.237 -22.336 16.592 1.00 49.81 103 ILE A N 1
ATOM 821 C CA . ILE A 1 103 ? -53.119 -20.937 16.131 1.00 49.81 103 ILE A CA 1
ATOM 822 C C . ILE A 1 103 ? -52.282 -20.088 17.106 1.00 49.81 103 ILE A C 1
ATOM 824 O O . ILE A 1 103 ? -51.552 -19.197 16.675 1.00 49.81 103 ILE A O 1
ATOM 828 N N . ALA A 1 104 ? -52.302 -20.404 18.404 1.00 48.06 104 ALA A N 1
ATOM 829 C CA . ALA A 1 104 ? -51.529 -19.679 19.417 1.00 48.06 104 ALA A CA 1
ATOM 830 C C . ALA A 1 104 ? -50.000 -19.854 19.271 1.00 48.06 104 ALA A C 1
ATOM 832 O O . ALA A 1 104 ? -49.249 -18.934 19.591 1.00 48.06 104 ALA A O 1
ATOM 833 N N . VAL A 1 105 ? -49.545 -20.997 18.739 1.00 51.91 105 VAL A N 1
ATOM 834 C CA . VAL A 1 105 ? -48.115 -21.328 18.559 1.00 51.91 105 VAL A CA 1
ATOM 835 C C . VAL A 1 105 ? -47.493 -20.594 17.360 1.00 51.91 105 VAL A C 1
ATOM 837 O O . VAL A 1 105 ? -46.340 -20.174 17.415 1.00 51.91 105 VAL A O 1
ATOM 840 N N . ALA A 1 106 ? -48.252 -20.373 16.282 1.00 50.75 106 ALA A N 1
ATOM 841 C CA . ALA A 1 106 ? -47.734 -19.728 15.071 1.00 50.75 106 ALA A CA 1
ATOM 842 C C . ALA A 1 106 ? -47.503 -18.211 15.239 1.00 50.75 106 ALA A C 1
ATOM 844 O O . ALA A 1 106 ? -46.585 -17.653 14.642 1.00 50.75 106 ALA A O 1
ATOM 845 N N . VAL A 1 107 ? -48.301 -17.540 16.079 1.00 53.44 107 VAL A N 1
ATOM 846 C CA . VAL A 1 107 ? -48.183 -16.090 16.331 1.00 53.44 107 VAL A CA 1
ATOM 847 C C . VAL A 1 107 ? -47.027 -15.767 17.287 1.00 53.44 107 VAL A C 1
ATOM 849 O O . VAL A 1 107 ? -46.357 -14.750 17.120 1.00 53.44 107 VAL A O 1
ATOM 852 N N . THR A 1 108 ? -46.731 -16.646 18.249 1.00 51.81 108 THR A N 1
ATOM 853 C CA . THR A 1 108 ? -45.593 -16.475 19.169 1.00 51.81 108 THR A CA 1
ATOM 854 C C . THR A 1 108 ? -44.247 -16.675 18.465 1.00 51.81 108 THR A C 1
ATOM 856 O O . THR A 1 108 ? -43.328 -15.891 18.691 1.00 51.81 108 THR A O 1
ATOM 859 N N . LEU A 1 109 ? -44.137 -17.634 17.539 1.00 53.06 109 LEU A N 1
ATOM 860 C CA . LEU A 1 109 ? -42.916 -17.852 16.744 1.00 53.06 109 LEU A CA 1
ATOM 861 C C . LEU A 1 109 ? -42.566 -16.670 15.818 1.00 53.06 109 LEU A C 1
ATOM 863 O O . LEU A 1 109 ? -41.392 -16.334 15.673 1.00 53.06 109 LEU A O 1
ATOM 867 N N . ALA A 1 110 ? -43.563 -15.990 15.242 1.00 54.03 110 ALA A N 1
ATOM 868 C CA . ALA A 1 110 ? -43.331 -14.823 14.385 1.00 54.03 110 ALA A CA 1
ATOM 869 C C . ALA A 1 110 ? -42.857 -13.577 15.166 1.00 54.03 110 ALA A C 1
ATOM 871 O O . ALA A 1 110 ? -42.080 -12.780 14.641 1.00 54.03 110 ALA A O 1
ATOM 872 N N . LEU A 1 111 ? -43.273 -13.421 16.429 1.00 52.38 111 LEU A N 1
ATOM 873 C CA . LEU A 1 111 ? -42.845 -12.316 17.300 1.00 52.38 111 LEU A CA 1
ATOM 874 C C . LEU A 1 111 ? -41.427 -12.515 17.865 1.00 52.38 111 LEU A C 1
ATOM 876 O O . LEU A 1 111 ? -40.712 -11.535 18.063 1.00 52.38 111 LEU A O 1
ATOM 880 N N . LEU A 1 112 ? -40.979 -13.762 18.054 1.00 53.62 112 LEU A N 1
ATOM 881 C CA . LEU A 1 112 ? -39.595 -14.068 18.444 1.00 53.62 112 LEU A CA 1
ATOM 882 C C . LEU A 1 112 ? -38.580 -13.832 17.309 1.00 53.62 112 LEU A C 1
ATOM 884 O O . LEU A 1 112 ? -37.437 -13.473 17.585 1.00 53.62 112 LEU A O 1
ATOM 888 N N . ALA A 1 113 ? -38.985 -13.961 16.042 1.00 55.25 113 ALA A N 1
ATOM 889 C CA . ALA A 1 113 ? -38.096 -13.732 14.898 1.00 55.25 113 ALA A CA 1
ATOM 890 C C . ALA A 1 113 ? -37.737 -12.246 14.683 1.00 55.25 113 ALA A C 1
ATOM 892 O O . ALA A 1 113 ? -36.635 -11.942 14.227 1.00 55.25 113 ALA A O 1
ATOM 893 N N . LEU A 1 114 ? -38.616 -11.305 15.056 1.00 54.97 114 LEU A N 1
ATOM 894 C CA . LEU A 1 114 ? -38.336 -9.864 14.941 1.00 54.97 114 LEU A CA 1
ATOM 895 C C . LEU A 1 114 ? -37.406 -9.325 16.044 1.00 54.97 114 LEU A C 1
ATOM 897 O O . LEU A 1 114 ? -36.824 -8.259 15.868 1.00 54.97 114 LEU A O 1
ATOM 901 N N . ALA A 1 115 ? -37.225 -10.048 17.153 1.00 56.97 115 ALA A N 1
ATOM 902 C CA . ALA A 1 115 ? -36.339 -9.633 18.247 1.00 56.97 115 ALA A CA 1
ATOM 903 C C . ALA A 1 115 ? -34.856 -9.993 18.010 1.00 56.97 115 ALA A C 1
ATOM 905 O O . ALA A 1 115 ? -33.979 -9.503 18.721 1.00 56.97 115 ALA A O 1
ATOM 906 N N . ALA A 1 116 ? -34.564 -10.837 17.014 1.00 58.56 116 ALA A N 1
ATOM 907 C CA . ALA A 1 116 ? -33.208 -11.293 16.702 1.00 58.56 116 ALA A CA 1
ATOM 908 C C . ALA A 1 116 ? -32.490 -10.438 15.642 1.00 58.56 116 ALA A C 1
ATOM 910 O O . ALA A 1 116 ? -31.275 -10.557 15.480 1.00 58.56 116 ALA A O 1
ATOM 911 N N . ALA A 1 117 ? -33.201 -9.549 14.941 1.00 58.41 117 ALA A N 1
ATOM 912 C CA . ALA A 1 117 ? -32.598 -8.629 13.983 1.00 58.41 117 ALA A CA 1
ATOM 913 C C . ALA A 1 117 ? -31.936 -7.453 14.722 1.00 58.41 117 ALA A C 1
ATOM 915 O O . ALA A 1 117 ? -32.456 -6.339 14.759 1.00 58.41 117 ALA A O 1
ATOM 916 N N . ARG A 1 118 ? -30.780 -7.700 15.349 1.00 59.47 118 ARG A N 1
ATOM 917 C CA . ARG A 1 118 ? -29.922 -6.611 15.825 1.00 59.47 118 ARG A CA 1
ATOM 918 C C . ARG A 1 118 ? -29.356 -5.890 14.599 1.00 59.47 118 ARG A C 1
ATOM 920 O O . ARG A 1 118 ? -28.788 -6.567 13.739 1.00 59.47 118 ARG A O 1
ATOM 927 N N . PRO A 1 119 ? -29.473 -4.555 14.489 1.00 60.88 119 PRO A N 1
ATOM 928 C CA . PRO A 1 119 ? -28.694 -3.837 13.495 1.00 60.88 119 PRO A CA 1
ATOM 929 C C . PRO A 1 119 ? -27.219 -4.137 13.774 1.00 60.88 119 PRO A C 1
ATOM 931 O O . PRO A 1 119 ? -26.768 -4.018 14.915 1.00 60.88 119 PRO A O 1
ATOM 934 N N . ALA A 1 120 ? -26.480 -4.568 12.752 1.00 61.94 120 ALA A N 1
ATOM 935 C CA . ALA A 1 120 ? -25.032 -4.626 12.836 1.00 61.94 120 ALA A CA 1
ATOM 936 C C . ALA A 1 120 ? -24.560 -3.189 13.068 1.00 61.94 120 ALA A C 1
ATOM 938 O O . ALA A 1 120 ? -24.599 -2.360 12.157 1.00 61.94 120 ALA A O 1
ATOM 939 N N . ALA A 1 121 ? -24.208 -2.860 14.309 1.00 58.38 121 ALA A N 1
ATOM 940 C CA . ALA A 1 121 ? -23.551 -1.604 14.602 1.00 58.38 121 ALA A CA 1
ATOM 941 C C . ALA A 1 121 ? -22.198 -1.670 13.894 1.00 58.38 121 ALA A C 1
ATOM 943 O O . ALA A 1 121 ? -21.296 -2.377 14.337 1.00 58.38 121 ALA A O 1
ATOM 944 N N . ALA A 1 122 ? -22.092 -1.004 12.744 1.00 62.12 122 ALA A N 1
ATOM 945 C CA . ALA A 1 122 ? -20.820 -0.831 12.073 1.00 62.12 122 ALA A CA 1
ATOM 946 C C . ALA A 1 122 ? -19.895 -0.100 13.050 1.00 62.12 122 ALA A C 1
ATOM 948 O O . ALA A 1 122 ? -20.161 1.045 13.425 1.00 62.12 122 ALA A O 1
ATOM 949 N N . GLN A 1 123 ? -18.850 -0.782 13.511 1.00 68.44 123 GLN A N 1
ATOM 950 C CA . GLN A 1 123 ? -17.794 -0.144 14.279 1.00 68.44 123 GLN A CA 1
ATOM 951 C C . GLN A 1 123 ? -17.025 0.747 13.301 1.00 68.44 123 GLN A C 1
ATOM 953 O O . GLN A 1 123 ? -16.278 0.272 12.444 1.00 68.44 123 GLN A O 1
ATOM 958 N N . ASN A 1 124 ? -17.317 2.045 13.350 1.00 75.88 124 ASN A N 1
ATOM 959 C CA . ASN A 1 124 ? -16.633 3.039 12.537 1.00 75.88 124 ASN A CA 1
ATOM 960 C C . ASN A 1 124 ? -15.282 3.351 13.172 1.00 75.88 124 ASN A C 1
ATOM 962 O O . ASN A 1 124 ? -15.201 3.691 14.352 1.00 75.88 124 ASN A O 1
ATOM 966 N N . MET A 1 125 ? -14.223 3.251 12.375 1.00 77.25 125 MET A N 1
ATOM 967 C CA . MET A 1 125 ? -12.913 3.769 12.730 1.00 77.25 125 MET A CA 1
ATOM 968 C C . MET A 1 125 ? -12.874 5.244 12.337 1.00 77.25 125 MET A C 1
ATOM 970 O O . MET A 1 125 ? -12.726 5.584 11.163 1.00 77.25 125 MET A O 1
ATOM 974 N N . ASP A 1 126 ? -13.010 6.133 13.317 1.00 82.00 126 ASP A N 1
ATOM 975 C CA . ASP A 1 126 ? -12.843 7.576 13.086 1.00 82.00 126 ASP A CA 1
ATOM 976 C C . ASP A 1 126 ? -11.376 7.945 12.811 1.00 82.00 126 ASP A C 1
ATOM 978 O O . ASP A 1 126 ? -11.078 8.976 12.200 1.00 82.00 126 ASP A O 1
ATOM 982 N N . SER A 1 127 ? -10.460 7.076 13.241 1.00 86.94 127 SER A N 1
ATOM 983 C CA . SER A 1 127 ? -9.019 7.194 13.081 1.00 86.94 127 SER A CA 1
ATOM 984 C C . SER A 1 127 ? -8.370 5.813 12.914 1.00 86.94 127 SER A C 1
ATOM 986 O O . SER A 1 127 ? -8.887 4.785 13.356 1.00 86.94 127 SER A O 1
ATOM 988 N N . ALA A 1 128 ? -7.212 5.774 12.259 1.00 90.50 128 ALA A N 1
ATOM 989 C CA . ALA A 1 128 ? -6.405 4.573 12.122 1.00 90.50 128 ALA A CA 1
ATOM 990 C C . ALA A 1 128 ? -5.554 4.374 13.378 1.00 90.50 128 ALA A C 1
ATOM 992 O O . ALA A 1 128 ? -4.620 5.137 13.639 1.00 90.50 128 ALA A O 1
ATOM 993 N N . GLN A 1 129 ? -5.864 3.321 14.133 1.00 92.00 129 GLN A N 1
ATOM 994 C CA . GLN A 1 129 ? -5.085 2.899 15.292 1.00 92.00 129 GLN A CA 1
ATOM 995 C C . GLN A 1 129 ? -4.243 1.665 14.934 1.00 92.00 129 GLN A C 1
ATOM 997 O O . GLN A 1 129 ? -4.814 0.664 14.492 1.00 92.00 129 GLN A O 1
ATOM 1002 N N . PRO A 1 130 ? -2.911 1.681 15.144 1.00 93.56 130 PRO A N 1
ATOM 1003 C CA . PRO A 1 130 ? -2.053 0.539 14.821 1.00 93.56 130 PRO A CA 1
ATOM 1004 C C . PRO A 1 130 ? -2.478 -0.766 15.499 1.00 93.56 130 PRO A C 1
ATOM 1006 O O . PRO A 1 130 ? -2.502 -1.807 14.851 1.00 93.56 130 PRO A O 1
ATOM 1009 N N . GLY A 1 131 ? -2.878 -0.702 16.774 1.00 94.06 131 GLY A N 1
ATOM 1010 C CA . GLY A 1 131 ? -3.364 -1.868 17.519 1.00 94.06 131 GLY A CA 1
ATOM 1011 C C . GLY A 1 131 ? -4.600 -2.503 16.881 1.00 94.06 131 GLY A C 1
ATOM 1012 O O . GLY A 1 131 ? -4.612 -3.707 16.642 1.00 94.06 131 GLY A O 1
ATOM 1013 N N . LEU A 1 132 ? -5.596 -1.685 16.525 1.00 93.00 132 LEU A N 1
ATOM 1014 C CA . LEU A 1 132 ? -6.829 -2.155 15.890 1.00 93.00 132 LEU A CA 1
ATOM 1015 C C . LEU A 1 132 ? -6.564 -2.760 14.506 1.00 93.00 132 LEU A C 1
ATOM 1017 O O . LEU A 1 132 ? -7.042 -3.848 14.210 1.00 93.00 132 LEU A O 1
ATOM 1021 N N . ILE A 1 133 ? -5.752 -2.104 13.671 1.00 95.38 133 ILE A N 1
ATOM 1022 C CA . ILE A 1 133 ? -5.407 -2.643 12.346 1.00 95.38 133 ILE A CA 1
ATOM 1023 C C . ILE A 1 133 ? -4.638 -3.963 12.476 1.00 95.38 133 ILE A C 1
ATOM 1025 O O . ILE A 1 133 ? -4.920 -4.907 11.742 1.00 95.38 133 ILE A O 1
ATOM 1029 N N . SER A 1 134 ? -3.697 -4.058 13.419 1.00 97.00 134 SER A N 1
ATOM 1030 C CA . SER A 1 134 ? -2.970 -5.306 13.677 1.00 97.00 134 SER A CA 1
ATOM 1031 C C . SER A 1 134 ? -3.916 -6.432 14.102 1.00 97.00 134 SER A C 1
ATOM 1033 O O . SER A 1 134 ? -3.771 -7.557 13.629 1.00 97.00 134 SER A O 1
ATOM 1035 N N . GLN A 1 135 ? -4.899 -6.131 14.955 1.00 96.38 135 GLN A N 1
ATOM 1036 C CA . GLN A 1 135 ? -5.920 -7.088 15.377 1.00 96.38 135 GLN A CA 1
ATOM 1037 C C . GLN A 1 135 ? -6.783 -7.557 14.198 1.00 96.38 135 GLN A C 1
ATOM 1039 O O . GLN A 1 135 ? -6.930 -8.761 14.009 1.00 96.38 135 GLN A O 1
ATOM 1044 N N . ILE A 1 136 ? -7.279 -6.632 13.370 1.00 95.81 136 ILE A N 1
ATOM 1045 C CA . ILE A 1 136 ? -8.064 -6.950 12.165 1.00 95.81 136 ILE A CA 1
ATOM 1046 C C . ILE A 1 136 ? -7.296 -7.924 11.262 1.00 95.81 136 ILE A C 1
ATOM 1048 O O . ILE A 1 136 ? -7.847 -8.936 10.830 1.00 95.81 136 ILE A O 1
ATOM 1052 N N . LEU A 1 137 ? -6.007 -7.653 11.017 1.00 97.81 137 LEU A N 1
ATOM 1053 C CA . LEU A 1 137 ? -5.146 -8.523 10.213 1.00 97.81 137 LEU A CA 1
ATOM 1054 C C . LEU A 1 137 ? -4.994 -9.918 10.838 1.00 97.81 137 LEU A C 1
ATOM 1056 O O . LEU A 1 137 ? -5.064 -10.911 10.117 1.00 97.81 137 LEU A O 1
ATOM 1060 N N . HIS A 1 138 ? -4.802 -10.006 12.156 1.00 98.12 138 HIS A N 1
ATOM 1061 C CA . HIS A 1 138 ? -4.719 -11.290 12.857 1.00 98.12 138 HIS A CA 1
ATOM 1062 C C . HIS A 1 138 ? -6.010 -12.100 12.767 1.00 98.12 138 HIS A C 1
ATOM 1064 O O . HIS A 1 138 ? -5.954 -13.303 12.515 1.00 98.12 138 HIS A O 1
ATOM 1070 N N . GLU A 1 139 ? -7.160 -11.451 12.930 1.00 97.25 139 GLU A N 1
ATOM 1071 C CA . GLU A 1 139 ? -8.474 -12.084 12.795 1.00 97.25 139 GLU A CA 1
ATOM 1072 C C . GLU A 1 139 ? -8.727 -12.586 11.366 1.00 97.25 139 GLU A C 1
ATOM 1074 O O . GLU A 1 139 ? -9.331 -13.640 11.186 1.00 97.25 139 GLU A O 1
ATOM 1079 N N . ASP A 1 140 ? -8.188 -11.894 10.356 1.00 96.38 140 ASP A N 1
ATOM 1080 C CA . ASP A 1 140 ? -8.215 -12.327 8.951 1.00 96.38 140 ASP A CA 1
ATOM 1081 C C . ASP A 1 140 ? -7.151 -13.401 8.619 1.00 96.38 140 ASP A C 1
ATOM 1083 O O . ASP A 1 140 ? -7.019 -13.811 7.464 1.00 96.38 140 ASP A O 1
ATOM 1087 N N . GLY A 1 141 ? -6.384 -13.875 9.609 1.00 97.38 141 GLY A N 1
ATOM 1088 C CA . GLY A 1 141 ? -5.398 -14.951 9.454 1.00 97.38 141 GLY A CA 1
ATOM 1089 C C . GLY A 1 141 ? -3.999 -14.500 9.022 1.00 97.38 141 GLY A C 1
ATOM 1090 O O . GLY A 1 141 ? -3.170 -15.331 8.645 1.00 97.38 141 GLY A O 1
ATOM 1091 N N . TYR A 1 142 ? -3.701 -13.201 9.085 1.00 98.06 142 TYR A N 1
ATOM 1092 C CA . TYR A 1 142 ? -2.402 -12.643 8.715 1.00 98.06 142 TYR A CA 1
ATOM 1093 C C . TYR A 1 142 ? -1.507 -12.442 9.940 1.00 98.06 142 TYR A C 1
ATOM 1095 O O . TYR A 1 142 ? -1.944 -12.116 11.045 1.00 98.06 142 TYR A O 1
ATOM 1103 N N . LYS A 1 143 ? -0.194 -12.587 9.741 1.00 97.31 143 LYS A N 1
ATOM 1104 C CA . LYS A 1 143 ? 0.787 -12.111 10.724 1.00 97.31 143 LYS A CA 1
ATOM 1105 C C . LYS A 1 143 ? 0.863 -10.591 10.638 1.00 97.31 143 LYS A C 1
ATOM 1107 O O . LYS A 1 143 ? 0.932 -10.058 9.535 1.00 97.31 143 LYS A O 1
ATOM 1112 N N . ALA A 1 144 ? 0.905 -9.911 11.772 1.00 98.00 144 ALA A N 1
ATOM 1113 C CA . ALA A 1 144 ? 1.094 -8.472 11.857 1.00 98.00 144 ALA A CA 1
ATOM 1114 C C . ALA A 1 144 ? 2.014 -8.170 13.046 1.00 98.00 144 ALA A C 1
ATOM 1116 O O . ALA A 1 144 ? 1.759 -8.635 14.154 1.00 98.00 144 ALA A O 1
ATOM 1117 N N . SER A 1 145 ? 3.106 -7.441 12.818 1.00 97.88 145 SER A N 1
ATOM 1118 C CA . SER A 1 145 ? 3.969 -6.925 13.885 1.00 97.88 145 SER A CA 1
ATOM 1119 C C . SER A 1 145 ? 3.998 -5.408 13.830 1.00 97.88 145 SER A C 1
ATOM 1121 O O . SER A 1 145 ? 4.255 -4.825 12.777 1.00 97.88 145 SER A O 1
ATOM 1123 N N . ILE A 1 146 ? 3.718 -4.767 14.964 1.00 96.62 146 ILE A N 1
ATOM 1124 C CA . ILE A 1 146 ? 3.847 -3.318 15.109 1.00 96.62 146 ILE A CA 1
ATOM 1125 C C . ILE A 1 146 ? 5.307 -3.011 15.444 1.00 96.62 146 ILE A C 1
ATOM 1127 O O . ILE A 1 146 ? 5.849 -3.499 16.433 1.00 96.62 146 ILE A O 1
ATOM 1131 N N . GLU A 1 147 ? 5.925 -2.188 14.612 1.00 95.19 147 GLU A N 1
ATOM 1132 C CA . GLU A 1 147 ? 7.283 -1.673 14.744 1.00 95.19 147 GLU A CA 1
ATOM 1133 C C . GLU A 1 147 ? 7.255 -0.140 14.698 1.00 95.19 147 GLU A C 1
ATOM 1135 O O . GLU A 1 147 ? 6.200 0.482 14.544 1.00 95.19 147 GLU A O 1
ATOM 1140 N N . THR A 1 148 ? 8.434 0.470 14.781 1.00 91.00 148 THR A N 1
ATOM 1141 C CA . THR A 1 148 ? 8.622 1.914 14.641 1.00 91.00 148 THR A CA 1
ATOM 1142 C C . THR A 1 148 ? 9.506 2.201 13.431 1.00 91.00 148 THR A C 1
ATOM 1144 O O . THR A 1 148 ? 10.549 1.569 13.254 1.00 91.00 148 THR A O 1
ATOM 1147 N N . ASP A 1 149 ? 9.101 3.150 12.588 1.00 84.25 149 ASP A N 1
ATOM 1148 C CA . ASP A 1 149 ? 9.913 3.615 11.466 1.00 84.25 149 ASP A CA 1
ATOM 1149 C C . ASP A 1 149 ? 11.044 4.565 11.913 1.00 84.25 149 ASP A C 1
ATOM 1151 O O . ASP A 1 149 ? 11.157 4.956 13.076 1.00 84.25 149 ASP A O 1
ATOM 1155 N N . SER A 1 150 ? 11.906 4.970 10.977 1.00 84.31 150 SER A N 1
ATOM 1156 C CA . SER A 1 150 ? 13.016 5.892 11.262 1.00 84.31 150 SER A CA 1
ATOM 1157 C C . SER A 1 150 ? 12.571 7.285 11.727 1.00 84.31 150 SER A C 1
ATOM 1159 O O . SER A 1 150 ? 13.386 8.043 12.245 1.00 84.31 150 SER A O 1
ATOM 1161 N N . GLY A 1 151 ? 11.309 7.646 11.490 1.00 79.19 151 GLY A N 1
ATOM 1162 C CA . GLY A 1 151 ? 10.692 8.894 11.925 1.00 79.19 151 GLY A CA 1
ATOM 1163 C C . GLY A 1 151 ? 9.978 8.787 13.273 1.00 79.19 151 GLY A C 1
ATOM 1164 O O . GLY A 1 151 ? 9.398 9.777 13.710 1.00 79.19 151 GLY A O 1
ATOM 1165 N N . GLY A 1 152 ? 10.012 7.623 13.932 1.00 83.44 152 GLY A N 1
ATOM 1166 C CA . GLY A 1 152 ? 9.328 7.400 15.205 1.00 83.44 152 GLY A CA 1
ATOM 1167 C C . GLY A 1 152 ? 7.840 7.063 15.072 1.00 83.44 152 GLY A C 1
ATOM 1168 O O . GLY A 1 152 ? 7.158 6.974 16.091 1.00 83.44 152 GLY A O 1
ATOM 1169 N N . ASN A 1 153 ? 7.321 6.876 13.853 1.00 84.81 153 ASN A N 1
ATOM 1170 C CA . ASN A 1 153 ? 5.913 6.545 13.631 1.00 84.81 153 ASN A CA 1
ATOM 1171 C C . ASN A 1 153 ? 5.69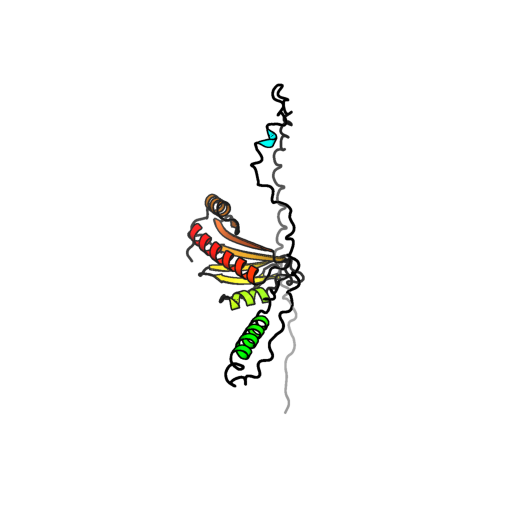8 5.029 13.665 1.00 84.81 153 ASN A C 1
ATOM 1173 O O . ASN A 1 153 ? 6.589 4.274 13.266 1.00 84.81 153 ASN A O 1
ATOM 1177 N N . PRO A 1 154 ? 4.513 4.561 14.089 1.00 92.38 154 PRO A N 1
ATOM 1178 C CA . PRO A 1 154 ? 4.186 3.148 14.013 1.00 92.38 154 PRO A CA 1
ATOM 1179 C C . PRO A 1 154 ? 4.161 2.672 12.555 1.00 92.38 154 PRO A C 1
ATOM 1181 O O . PRO A 1 154 ? 3.691 3.373 11.655 1.00 92.38 154 PRO A O 1
ATOM 1184 N N . VAL A 1 155 ? 4.622 1.446 12.334 1.00 96.94 155 VAL A N 1
ATOM 1185 C CA . VAL A 1 155 ? 4.496 0.718 11.069 1.00 96.94 155 VAL A CA 1
ATOM 1186 C C . VAL A 1 155 ? 4.083 -0.715 11.375 1.00 96.94 155 VAL A C 1
ATOM 1188 O O . VAL A 1 155 ? 4.603 -1.322 12.303 1.00 96.94 155 VAL A O 1
ATOM 1191 N N . ILE A 1 156 ? 3.151 -1.276 10.606 1.00 98.38 156 ILE A N 1
ATOM 1192 C CA . ILE A 1 156 ? 2.837 -2.710 10.696 1.00 98.38 156 ILE A CA 1
ATOM 1193 C C . ILE A 1 156 ? 3.593 -3.443 9.597 1.00 98.38 156 ILE A C 1
ATOM 1195 O O . ILE A 1 156 ? 3.478 -3.068 8.431 1.00 98.38 156 ILE A O 1
ATOM 1199 N N . ARG A 1 157 ? 4.326 -4.506 9.939 1.00 98.25 157 ARG A N 1
ATOM 1200 C CA . ARG A 1 157 ? 4.876 -5.468 8.973 1.00 98.25 157 ARG A CA 1
ATOM 1201 C C . ARG A 1 157 ? 3.970 -6.685 8.882 1.00 98.25 157 ARG A C 1
ATOM 1203 O O . ARG A 1 157 ? 3.511 -7.207 9.895 1.00 98.25 157 ARG A O 1
ATOM 1210 N N . SER A 1 158 ? 3.718 -7.135 7.661 1.00 98.56 158 SER A N 1
ATOM 1211 C CA . SER A 1 158 ? 2.878 -8.297 7.381 1.00 98.56 158 SER A CA 1
ATOM 1212 C C . SER A 1 158 ? 3.288 -8.936 6.052 1.00 98.56 158 SER A C 1
ATOM 1214 O O . SER A 1 158 ? 4.172 -8.434 5.352 1.00 98.56 158 SER A O 1
ATOM 1216 N N . ALA A 1 159 ? 2.668 -10.060 5.707 1.00 98.00 159 ALA A N 1
ATOM 1217 C CA . ALA A 1 159 ? 2.891 -10.751 4.449 1.00 98.00 159 ALA A CA 1
ATOM 1218 C C . ALA A 1 159 ? 1.586 -11.340 3.918 1.00 98.00 159 ALA A C 1
ATOM 1220 O O . ALA A 1 159 ? 0.792 -11.886 4.680 1.00 98.00 159 ALA A O 1
ATOM 1221 N N . ALA A 1 160 ? 1.386 -11.259 2.605 1.00 96.81 160 ALA A N 1
ATOM 1222 C CA . ALA A 1 160 ? 0.271 -11.880 1.902 1.00 96.81 160 ALA A CA 1
ATOM 1223 C C . ALA A 1 160 ? 0.818 -12.624 0.685 1.00 96.81 160 ALA A C 1
ATOM 1225 O O . ALA A 1 160 ? 1.624 -12.071 -0.056 1.00 96.81 160 ALA A O 1
ATOM 1226 N N . GLN A 1 161 ? 0.397 -13.878 0.487 1.00 91.75 161 GLN A N 1
ATOM 1227 C CA . GLN A 1 161 ? 0.785 -14.687 -0.681 1.00 91.75 161 GLN A CA 1
ATOM 1228 C C . GLN A 1 161 ? 2.317 -14.776 -0.878 1.00 91.75 161 GLN A C 1
ATOM 1230 O O . GLN A 1 161 ? 2.822 -14.714 -1.992 1.00 91.75 161 GLN A O 1
ATOM 1235 N N . GLY A 1 162 ? 3.072 -14.879 0.223 1.00 93.56 162 GLY A N 1
ATOM 1236 C CA . GLY A 1 162 ? 4.542 -14.942 0.200 1.00 93.56 162 GLY A CA 1
ATOM 1237 C C . GLY A 1 162 ? 5.247 -13.597 -0.016 1.00 93.56 162 GLY A C 1
ATOM 1238 O O . GLY A 1 162 ? 6.474 -13.550 -0.034 1.00 93.56 162 GLY A O 1
ATOM 1239 N N . VAL A 1 163 ? 4.500 -12.497 -0.136 1.00 97.56 163 VAL A N 1
ATOM 1240 C CA . VAL A 1 163 ? 5.036 -11.154 -0.374 1.00 97.56 163 VAL A CA 1
ATOM 1241 C C . VAL A 1 163 ? 4.932 -10.321 0.896 1.00 97.56 163 VAL A C 1
ATOM 1243 O O . VAL A 1 163 ? 3.840 -10.113 1.431 1.00 97.56 163 VAL A O 1
ATOM 1246 N N . ASN A 1 164 ? 6.068 -9.804 1.359 1.00 97.94 164 ASN A N 1
ATOM 1247 C CA . ASN A 1 164 ? 6.106 -8.888 2.493 1.00 97.94 164 ASN A CA 1
ATOM 1248 C C . ASN A 1 164 ? 5.554 -7.516 2.092 1.00 97.94 164 ASN A C 1
ATOM 1250 O O . ASN A 1 164 ? 5.862 -6.975 1.026 1.00 97.94 164 ASN A O 1
ATOM 1254 N N . PHE A 1 165 ? 4.779 -6.919 2.987 1.00 98.56 165 PHE A N 1
ATOM 1255 C CA . PHE A 1 165 ? 4.305 -5.552 2.851 1.00 98.56 165 PHE A CA 1
ATOM 1256 C C . PHE A 1 165 ? 4.325 -4.839 4.198 1.00 98.56 165 PHE A C 1
ATOM 1258 O O . PHE A 1 165 ? 4.598 -5.410 5.256 1.00 98.56 165 PHE A O 1
ATOM 1265 N N . SER A 1 166 ? 4.099 -3.535 4.155 1.00 98.50 166 SER A N 1
ATOM 1266 C CA . SER A 1 166 ? 4.056 -2.689 5.337 1.00 98.50 166 SER A CA 1
ATOM 1267 C C . SER A 1 166 ? 2.876 -1.741 5.274 1.00 98.50 166 SER A C 1
ATOM 1269 O O . SER A 1 166 ? 2.509 -1.284 4.193 1.00 98.50 166 SER A O 1
ATOM 1271 N N . ILE A 1 167 ? 2.296 -1.453 6.434 1.00 98.38 167 ILE A N 1
ATOM 1272 C CA . ILE A 1 167 ? 1.242 -0.457 6.601 1.00 98.38 167 ILE A CA 1
ATOM 1273 C C . ILE A 1 167 ? 1.852 0.714 7.356 1.00 98.38 167 ILE A C 1
ATOM 1275 O O . ILE A 1 167 ? 2.180 0.599 8.538 1.00 98.38 167 ILE A O 1
ATOM 1279 N N . TYR A 1 168 ? 2.031 1.822 6.650 1.00 97.25 168 TYR A N 1
ATOM 1280 C CA . TYR A 1 168 ? 2.510 3.078 7.212 1.00 97.25 168 TYR A CA 1
ATOM 1281 C C . TYR A 1 168 ? 1.333 3.934 7.661 1.00 97.25 168 TYR A C 1
ATOM 1283 O O . TYR A 1 168 ? 0.282 3.933 7.019 1.00 97.25 168 TYR A O 1
ATOM 1291 N N . PHE A 1 169 ? 1.526 4.684 8.740 1.00 95.56 169 PHE A N 1
ATOM 1292 C CA . PHE A 1 169 ? 0.501 5.522 9.346 1.00 95.56 169 PHE A CA 1
ATOM 1293 C C . PHE A 1 169 ? 0.833 7.002 9.146 1.00 95.56 169 PHE A C 1
ATOM 1295 O O . PHE A 1 169 ? 1.971 7.420 9.356 1.00 95.56 169 PHE A O 1
ATOM 1302 N N . TYR A 1 170 ? -0.161 7.801 8.748 1.00 93.56 170 TYR A N 1
ATOM 1303 C CA . TYR A 1 170 ? 0.026 9.219 8.431 1.00 93.56 170 TYR A CA 1
ATOM 1304 C C . TYR A 1 170 ? -1.004 10.112 9.114 1.00 93.56 170 TYR A C 1
ATOM 1306 O O . TYR A 1 170 ? -2.145 9.718 9.358 1.00 93.56 170 TYR A O 1
ATOM 1314 N N . GLY A 1 171 ? -0.601 11.357 9.385 1.00 91.81 171 GLY A N 1
ATOM 1315 C CA . GLY A 1 171 ? -1.461 12.344 10.040 1.00 91.81 171 GLY A CA 1
ATOM 1316 C C . GLY A 1 171 ? -1.797 11.978 11.487 1.00 91.81 171 GLY A C 1
ATOM 1317 O O . GLY A 1 171 ? -2.886 12.291 11.952 1.00 91.81 171 GLY A O 1
ATOM 1318 N N . CYS A 1 172 ? -0.890 11.281 12.169 1.00 89.25 172 CYS A N 1
ATOM 1319 C CA . CYS A 1 172 ? -1.071 10.833 13.544 1.00 89.25 172 CYS A CA 1
ATOM 1320 C C . CYS A 1 172 ? -0.946 11.983 14.550 1.00 89.25 172 CYS A C 1
ATOM 1322 O O . CYS A 1 172 ? -0.136 12.898 14.382 1.00 89.25 172 CYS A O 1
ATOM 1324 N N . ARG A 1 173 ? -1.696 11.883 15.647 1.00 86.69 173 ARG A N 1
ATOM 1325 C CA . ARG A 1 173 ? -1.531 12.682 16.863 1.00 86.69 173 ARG A CA 1
ATOM 1326 C C . ARG A 1 173 ? -0.806 11.826 17.897 1.00 86.69 173 ARG A C 1
ATOM 1328 O O . ARG A 1 173 ? -1.335 10.812 18.331 1.00 86.69 173 ARG A O 1
ATOM 1335 N N . GLU A 1 174 ? 0.425 12.203 18.248 1.00 83.19 174 GLU A N 1
ATOM 1336 C CA . GLU A 1 174 ? 1.262 11.456 19.210 1.00 83.19 174 GLU A CA 1
ATOM 1337 C C . GLU A 1 174 ? 1.434 9.962 18.854 1.00 83.19 174 GLU A C 1
ATOM 1339 O O . GLU A 1 174 ? 1.351 9.087 19.714 1.00 83.19 174 GLU A O 1
ATOM 1344 N N . GLY A 1 175 ? 1.603 9.645 17.563 1.00 76.50 175 GLY A N 1
ATOM 1345 C CA . GLY A 1 175 ? 1.722 8.257 17.087 1.00 76.50 175 GLY A CA 1
ATOM 1346 C C . GLY A 1 175 ? 0.423 7.440 17.155 1.00 76.50 175 GLY A C 1
ATOM 1347 O O . GLY A 1 175 ? 0.441 6.236 16.913 1.00 76.50 175 GLY A O 1
ATOM 1348 N N . ARG A 1 176 ? -0.706 8.082 17.472 1.00 81.19 176 ARG A N 1
ATOM 1349 C CA . ARG A 1 176 ? -2.050 7.497 17.531 1.00 81.19 176 ARG A CA 1
ATOM 1350 C C . ARG A 1 176 ? -3.003 8.274 16.622 1.00 81.19 176 ARG A C 1
ATOM 1352 O O . ARG A 1 176 ? -2.623 9.281 16.028 1.00 81.19 176 ARG A O 1
ATOM 1359 N N . ASP A 1 177 ? -4.230 7.780 16.495 1.00 86.81 177 ASP A N 1
ATOM 1360 C CA . ASP A 1 177 ? -5.333 8.458 15.806 1.00 86.81 177 ASP A CA 1
ATOM 1361 C C . ASP A 1 177 ? -4.978 9.028 14.425 1.00 86.81 177 ASP A C 1
ATOM 1363 O O . ASP A 1 177 ? -5.174 10.209 14.133 1.00 86.81 177 ASP A O 1
ATOM 1367 N N . CYS A 1 178 ? -4.422 8.182 13.565 1.00 91.88 178 CYS A N 1
ATOM 1368 C CA . CYS A 1 178 ? -3.909 8.600 12.268 1.00 91.88 178 CYS A CA 1
ATOM 1369 C C . CYS A 1 178 ? -5.049 8.798 11.257 1.00 91.88 178 CYS A C 1
ATOM 1371 O O . CYS A 1 178 ? -6.037 8.066 11.253 1.00 91.88 178 CYS A O 1
ATOM 1373 N N . THR A 1 179 ? -4.938 9.786 10.372 1.00 94.38 179 THR A N 1
ATOM 1374 C CA . THR A 1 179 ? -6.015 10.108 9.417 1.00 94.38 179 THR A CA 1
ATOM 1375 C C . THR A 1 179 ? -6.043 9.178 8.210 1.00 94.38 179 THR A C 1
ATOM 1377 O O . THR A 1 179 ? -7.071 9.049 7.542 1.00 94.38 179 THR A O 1
ATOM 1380 N N . SER A 1 180 ? -4.921 8.527 7.908 1.00 95.69 180 SER A N 1
ATOM 1381 C CA . SER A 1 180 ? -4.787 7.623 6.770 1.00 95.69 180 SER A CA 1
ATOM 1382 C C . SER A 1 180 ? -3.703 6.579 7.006 1.00 95.69 180 SER A C 1
ATOM 1384 O O . SER A 1 180 ? -2.819 6.749 7.853 1.00 95.69 180 SER A O 1
ATOM 1386 N N . VAL A 1 181 ? -3.774 5.510 6.220 1.00 97.25 181 VAL A N 1
ATOM 1387 C CA . VAL A 1 181 ? -2.730 4.491 6.133 1.00 97.25 181 VAL A CA 1
ATOM 1388 C C . VAL A 1 181 ? -2.289 4.287 4.691 1.00 97.25 181 VAL A C 1
ATOM 1390 O O . VAL A 1 181 ? -3.048 4.550 3.760 1.00 97.25 181 VAL A O 1
ATOM 1393 N N . GLN A 1 182 ? -1.075 3.783 4.501 1.00 98.25 182 GLN A N 1
ATOM 1394 C CA . GLN A 1 182 ? -0.565 3.367 3.198 1.00 98.25 182 GLN A CA 1
ATOM 1395 C C . GLN A 1 182 ? -0.063 1.934 3.276 1.00 98.25 182 GLN A C 1
ATOM 1397 O O . GLN A 1 182 ? 0.889 1.646 4.003 1.00 98.25 182 GLN A O 1
ATOM 1402 N N . PHE A 1 183 ? -0.650 1.057 2.473 1.00 98.75 183 PHE A N 1
ATOM 1403 C CA . PHE A 1 183 ? -0.050 -0.228 2.157 1.00 98.75 183 PHE A CA 1
ATOM 1404 C C . PHE A 1 183 ? 1.107 -0.014 1.186 1.00 98.75 183 PHE A C 1
ATOM 1406 O O . PHE A 1 183 ? 0.977 0.732 0.214 1.00 98.75 183 PHE A O 1
ATOM 1413 N N . SER A 1 184 ? 2.239 -0.654 1.448 1.00 98.56 184 SER A N 1
ATOM 1414 C CA . SER A 1 184 ? 3.461 -0.484 0.670 1.00 98.56 184 SER A CA 1
ATOM 1415 C C . SER A 1 184 ? 4.222 -1.799 0.570 1.00 98.56 184 SER A C 1
ATOM 1417 O O . SER A 1 184 ? 4.410 -2.494 1.568 1.00 98.56 184 SER A O 1
ATOM 1419 N N . SER A 1 185 ? 4.695 -2.123 -0.629 1.00 98.56 185 SER A N 1
ATOM 1420 C CA . SER A 1 185 ? 5.653 -3.203 -0.858 1.00 98.56 185 SER A CA 1
ATOM 1421 C C . SER A 1 185 ? 6.734 -2.737 -1.831 1.00 98.56 185 SER A C 1
ATOM 1423 O O . SER A 1 185 ? 6.479 -1.909 -2.712 1.00 98.56 185 SER A O 1
ATOM 1425 N N . GLY A 1 186 ? 7.952 -3.230 -1.625 1.00 98.00 186 GLY A N 1
ATOM 1426 C CA . GLY A 1 186 ? 9.127 -2.922 -2.431 1.00 98.00 186 GLY A CA 1
ATOM 1427 C C . GLY A 1 186 ? 9.808 -4.208 -2.875 1.00 98.00 186 GLY A C 1
ATOM 1428 O O . GLY A 1 186 ? 9.919 -5.157 -2.101 1.00 98.00 186 GLY A O 1
ATOM 1429 N N . PHE A 1 187 ? 10.270 -4.221 -4.118 1.00 98.19 187 PHE A N 1
ATOM 1430 C CA . PHE A 1 187 ? 10.788 -5.396 -4.798 1.00 98.19 187 PHE A CA 1
ATOM 1431 C C . PHE A 1 187 ? 12.156 -5.076 -5.372 1.00 98.19 187 PHE A C 1
ATOM 1433 O O . PHE A 1 187 ? 12.293 -4.242 -6.269 1.00 98.19 187 PHE A O 1
ATOM 1440 N N . ARG A 1 188 ? 13.174 -5.770 -4.866 1.00 97.31 188 ARG A N 1
ATOM 1441 C CA . ARG A 1 188 ? 14.503 -5.724 -5.463 1.00 97.31 188 ARG A CA 1
ATOM 1442 C C . ARG A 1 188 ? 14.480 -6.522 -6.761 1.00 97.31 188 ARG A C 1
ATOM 1444 O O . ARG A 1 188 ? 14.226 -7.727 -6.737 1.00 97.31 188 ARG A O 1
ATOM 1451 N N . MET A 1 189 ? 14.704 -5.838 -7.875 1.00 96.81 189 MET A N 1
ATOM 1452 C CA . MET A 1 189 ? 14.562 -6.423 -9.205 1.00 96.81 189 MET A CA 1
ATOM 1453 C C . MET A 1 189 ? 15.895 -6.998 -9.689 1.00 96.81 189 MET A C 1
ATOM 1455 O O . MET A 1 189 ? 16.950 -6.418 -9.441 1.00 96.81 189 MET A O 1
ATOM 1459 N N . ARG A 1 190 ? 15.850 -8.155 -10.365 1.00 94.62 190 ARG A N 1
ATOM 1460 C CA . ARG A 1 190 ? 17.023 -8.695 -11.079 1.00 94.62 190 ARG A CA 1
ATOM 1461 C C . ARG A 1 190 ? 17.265 -7.901 -12.358 1.00 94.62 190 ARG A C 1
ATOM 1463 O O . ARG A 1 190 ? 18.368 -7.413 -12.568 1.00 94.62 190 ARG A O 1
ATOM 1470 N N . ASP A 1 191 ? 16.199 -7.725 -13.132 1.00 95.50 191 ASP A N 1
ATOM 1471 C CA . ASP A 1 191 ? 16.165 -6.872 -14.313 1.00 95.50 191 ASP A CA 1
ATOM 1472 C C . ASP A 1 191 ? 15.427 -5.569 -13.969 1.00 95.50 191 ASP A C 1
ATOM 1474 O O . ASP A 1 191 ? 14.291 -5.638 -13.487 1.00 95.50 191 ASP A O 1
ATOM 1478 N N . PRO A 1 192 ? 16.037 -4.387 -14.180 1.00 97.44 192 PRO A N 1
ATOM 1479 C CA . PRO A 1 192 ? 15.423 -3.106 -13.842 1.00 97.44 192 PRO A CA 1
ATOM 1480 C C . PRO A 1 192 ? 14.026 -2.936 -14.451 1.00 97.44 192 PRO A C 1
ATOM 1482 O O . PRO A 1 192 ? 13.846 -3.084 -15.661 1.00 97.44 192 PRO A O 1
ATOM 1485 N N . LEU A 1 193 ? 13.039 -2.559 -13.631 1.00 98.25 193 LEU A N 1
ATOM 1486 C CA . LEU A 1 193 ? 11.691 -2.276 -14.122 1.00 98.25 193 LEU A CA 1
ATOM 1487 C C . LEU A 1 193 ? 11.726 -1.055 -15.053 1.00 98.25 193 LEU A C 1
ATOM 1489 O O . LEU A 1 193 ? 12.234 0.005 -14.684 1.00 98.25 193 LEU A O 1
ATOM 1493 N N . SER A 1 194 ? 11.164 -1.162 -16.254 1.00 98.00 194 SER A N 1
ATOM 1494 C CA . SER A 1 194 ? 11.128 -0.027 -17.182 1.00 98.00 194 SER A CA 1
ATOM 1495 C C . SER A 1 194 ? 10.075 1.021 -16.772 1.00 98.00 194 SER A C 1
ATOM 1497 O O . SER A 1 194 ? 9.044 0.681 -16.183 1.00 98.00 194 SER A O 1
ATOM 1499 N N . PRO A 1 195 ? 10.277 2.314 -17.103 1.00 98.19 195 PRO A N 1
ATOM 1500 C CA . PRO A 1 195 ? 9.229 3.321 -16.939 1.00 98.19 195 PRO A CA 1
ATOM 1501 C C . PRO A 1 195 ? 7.933 2.974 -17.689 1.00 98.19 195 PRO A C 1
ATOM 1503 O O . PRO A 1 195 ? 6.853 3.287 -17.193 1.00 98.19 195 PRO A O 1
ATOM 1506 N N . ASP A 1 196 ? 8.020 2.296 -18.835 1.00 98.44 196 ASP A N 1
ATOM 1507 C CA . ASP A 1 196 ? 6.844 1.894 -19.612 1.00 98.44 196 ASP A CA 1
ATOM 1508 C C . ASP A 1 196 ? 6.012 0.833 -18.884 1.00 98.44 196 ASP A C 1
ATOM 1510 O O . ASP A 1 196 ? 4.792 0.959 -18.828 1.00 98.44 196 ASP A O 1
ATOM 1514 N N . GLN A 1 197 ? 6.644 -0.141 -18.220 1.00 98.38 197 GLN A N 1
ATOM 1515 C CA . GLN A 1 197 ? 5.932 -1.099 -17.361 1.00 98.38 197 GLN A CA 1
ATOM 1516 C C . GLN A 1 197 ? 5.239 -0.415 -16.174 1.00 98.38 197 GLN A C 1
ATOM 1518 O O . GLN A 1 197 ? 4.138 -0.815 -15.791 1.00 98.38 197 GLN A O 1
ATOM 1523 N N . VAL A 1 198 ? 5.857 0.621 -15.593 1.00 98.69 198 VAL A N 1
ATOM 1524 C CA . VAL A 1 198 ? 5.236 1.425 -14.525 1.00 98.69 198 VAL A CA 1
ATOM 1525 C C . VAL A 1 198 ? 4.017 2.183 -15.056 1.00 98.69 198 VAL A C 1
ATOM 1527 O O . VAL A 1 198 ? 2.960 2.188 -14.420 1.00 98.69 198 VAL A O 1
ATOM 1530 N N . ASN A 1 199 ? 4.149 2.822 -16.220 1.00 98.62 199 ASN A N 1
ATOM 1531 C CA . ASN A 1 199 ? 3.063 3.569 -16.850 1.00 98.62 199 ASN A CA 1
ATOM 1532 C C . ASN A 1 199 ? 1.904 2.657 -17.256 1.00 98.62 199 ASN A C 1
ATOM 1534 O O . ASN A 1 199 ? 0.751 3.011 -17.024 1.00 98.62 199 ASN A O 1
ATOM 1538 N N . ASP A 1 200 ? 2.198 1.479 -17.801 1.00 98.69 200 ASP A N 1
ATOM 1539 C CA . ASP A 1 200 ? 1.190 0.489 -18.166 1.00 98.69 200 ASP A CA 1
ATOM 1540 C C . ASP A 1 200 ? 0.388 0.012 -16.941 1.00 98.69 200 ASP A C 1
ATOM 1542 O O . ASP A 1 200 ? -0.845 0.014 -16.971 1.00 98.69 200 ASP A O 1
ATOM 1546 N N . TRP A 1 201 ? 1.055 -0.287 -15.818 1.00 98.75 201 TRP A N 1
ATOM 1547 C CA . TRP A 1 201 ? 0.360 -0.598 -14.564 1.00 98.75 201 TRP A CA 1
ATOM 1548 C C . TRP A 1 201 ? -0.580 0.535 -14.140 1.00 98.75 201 TRP A C 1
ATOM 1550 O O . TRP A 1 201 ? -1.775 0.318 -13.932 1.00 98.75 201 TRP A O 1
ATOM 1560 N N . ASN A 1 202 ? -0.047 1.756 -14.037 1.00 98.62 202 ASN A N 1
ATOM 1561 C CA . ASN A 1 202 ? -0.798 2.919 -13.566 1.00 98.62 202 ASN A CA 1
ATOM 1562 C C . ASN A 1 202 ? -1.932 3.321 -14.528 1.00 98.62 202 ASN A C 1
ATOM 1564 O O . ASN A 1 202 ? -2.932 3.886 -14.091 1.00 98.62 202 ASN A O 1
ATOM 1568 N N . GLY A 1 203 ? -1.800 3.024 -15.825 1.00 98.31 203 GLY A N 1
ATOM 1569 C CA . GLY A 1 203 ? -2.850 3.233 -16.822 1.00 98.31 203 GLY A CA 1
ATOM 1570 C C . GLY A 1 203 ? -4.002 2.231 -16.705 1.00 98.31 203 GLY A C 1
ATOM 1571 O O . GLY A 1 203 ? -5.144 2.576 -17.005 1.00 98.31 203 GLY A O 1
ATOM 1572 N N . ARG A 1 204 ? -3.724 1.005 -16.238 1.00 97.88 204 ARG A N 1
ATOM 1573 C CA . ARG A 1 204 ? -4.713 -0.084 -16.126 1.00 97.88 204 ARG A CA 1
ATOM 1574 C C . ARG A 1 204 ? -5.315 -0.241 -14.728 1.00 97.88 204 ARG A C 1
ATOM 1576 O O . ARG A 1 204 ? -6.400 -0.807 -14.597 1.00 97.88 204 ARG A O 1
ATOM 1583 N N . LYS A 1 205 ? -4.634 0.218 -13.676 1.00 98.00 205 LYS A N 1
ATOM 1584 C CA . LYS A 1 205 ? -5.033 0.004 -12.277 1.00 98.00 205 LYS A CA 1
ATOM 1585 C C . LYS A 1 205 ? -5.327 1.330 -11.583 1.00 98.00 205 LYS A C 1
ATOM 1587 O O . LYS A 1 205 ? -4.512 2.242 -11.560 1.00 98.00 205 LYS A O 1
ATOM 1592 N N . ARG A 1 206 ? -6.508 1.420 -10.967 1.00 96.50 206 ARG A N 1
ATOM 1593 C CA . ARG A 1 206 ? -7.001 2.658 -10.339 1.00 96.50 206 ARG A CA 1
ATOM 1594 C C . ARG A 1 206 ? -6.564 2.846 -8.883 1.00 96.50 206 ARG A C 1
ATOM 1596 O O . ARG A 1 206 ? -6.447 3.982 -8.437 1.00 96.50 206 ARG A O 1
ATOM 1603 N N . PHE A 1 207 ? -6.392 1.758 -8.133 1.00 97.69 207 PHE A N 1
ATOM 1604 C CA . PHE A 1 207 ? -6.365 1.803 -6.662 1.00 97.69 207 PHE A CA 1
ATOM 1605 C C . PHE A 1 207 ? -4.998 1.519 -6.026 1.00 97.69 207 PHE A C 1
ATOM 1607 O O . PHE A 1 207 ? -4.873 1.603 -4.812 1.00 97.69 207 PHE A O 1
ATOM 1614 N N . ALA A 1 208 ? -3.960 1.248 -6.819 1.00 98.19 208 ALA A N 1
ATOM 1615 C CA . ALA A 1 208 ? -2.586 1.192 -6.329 1.00 98.19 208 ALA A CA 1
ATOM 1616 C C . ALA A 1 208 ? -1.637 1.773 -7.372 1.00 98.19 208 ALA A C 1
ATOM 1618 O O . ALA A 1 208 ? -1.752 1.475 -8.561 1.00 98.19 208 ALA A O 1
ATOM 1619 N N . ARG A 1 209 ? -0.691 2.591 -6.914 1.00 98.50 209 ARG A N 1
ATOM 1620 C CA . ARG A 1 209 ? 0.296 3.252 -7.766 1.00 98.50 209 ARG A CA 1
ATOM 1621 C C . ARG A 1 209 ? 1.615 2.499 -7.726 1.00 98.50 209 ARG A C 1
ATOM 1623 O O . ARG A 1 209 ? 2.123 2.199 -6.644 1.00 98.50 209 ARG A O 1
ATOM 1630 N N . ALA A 1 210 ? 2.171 2.266 -8.905 1.00 98.69 210 ALA A N 1
ATOM 1631 C CA . ALA A 1 210 ? 3.515 1.749 -9.087 1.00 98.69 210 ALA A CA 1
ATOM 1632 C C . ALA A 1 210 ? 4.515 2.890 -9.291 1.00 98.69 210 ALA A C 1
ATOM 1634 O O . ALA A 1 210 ? 4.195 3.914 -9.905 1.00 98.69 210 ALA A O 1
ATOM 1635 N N . TRP A 1 211 ? 5.737 2.693 -8.809 1.00 98.50 211 TRP A N 1
ATOM 1636 C CA . TRP A 1 211 ? 6.890 3.530 -9.130 1.00 98.50 211 TRP A CA 1
ATOM 1637 C C . TRP A 1 211 ? 8.179 2.704 -9.054 1.00 98.50 211 TRP A C 1
ATOM 1639 O O . TRP A 1 211 ? 8.166 1.564 -8.585 1.00 98.50 211 TRP A O 1
ATOM 1649 N N . ARG A 1 212 ? 9.286 3.281 -9.533 1.00 98.44 212 ARG A N 1
ATOM 1650 C CA . ARG A 1 212 ? 10.619 2.683 -9.443 1.00 98.44 212 ARG A CA 1
ATOM 1651 C C . ARG A 1 212 ? 11.651 3.670 -8.918 1.00 98.44 212 ARG A C 1
ATOM 1653 O O . ARG A 1 212 ? 11.511 4.872 -9.160 1.00 98.44 212 ARG A O 1
ATOM 1660 N N . ASP A 1 213 ? 12.672 3.167 -8.238 1.00 97.94 213 ASP A N 1
ATOM 1661 C CA . ASP A 1 213 ? 13.843 3.968 -7.874 1.00 97.94 213 ASP A CA 1
ATOM 1662 C C . ASP A 1 213 ? 14.853 4.079 -9.037 1.00 97.94 213 ASP A C 1
ATOM 1664 O O . ASP A 1 213 ? 14.590 3.647 -10.165 1.00 97.94 213 ASP A O 1
ATOM 1668 N N . SER A 1 214 ? 16.001 4.714 -8.777 1.00 97.44 214 SER A N 1
ATOM 1669 C CA . SER A 1 214 ? 17.077 4.890 -9.762 1.00 97.44 214 SER A CA 1
ATOM 1670 C C . SER A 1 214 ? 17.688 3.577 -10.238 1.00 97.44 214 SER A C 1
ATOM 1672 O O . SER A 1 214 ? 18.160 3.514 -11.371 1.00 97.44 214 SER 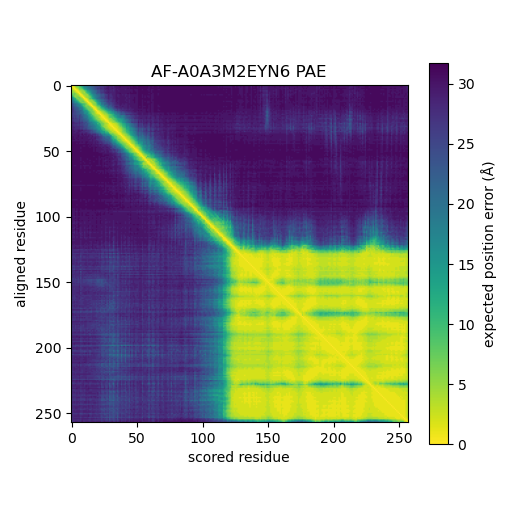A O 1
ATOM 1674 N N . ASP A 1 215 ? 17.639 2.543 -9.400 1.00 97.25 215 ASP A N 1
ATOM 1675 C CA . ASP A 1 215 ? 18.219 1.228 -9.668 1.00 97.25 215 ASP A CA 1
ATOM 1676 C C . ASP A 1 215 ? 17.212 0.314 -10.389 1.00 97.25 215 ASP A C 1
ATOM 1678 O O . ASP A 1 215 ? 17.529 -0.810 -10.773 1.00 97.25 215 ASP A O 1
ATOM 1682 N N . GLY A 1 216 ? 15.984 0.803 -10.600 1.00 98.00 216 GLY A N 1
ATOM 1683 C CA . GLY A 1 216 ? 14.902 0.064 -11.235 1.00 98.00 216 GLY A CA 1
ATOM 1684 C C . GLY A 1 216 ? 14.196 -0.921 -10.306 1.00 98.00 216 GLY A C 1
ATOM 1685 O O . GLY A 1 216 ? 13.450 -1.767 -10.803 1.00 98.00 216 GLY A O 1
ATOM 1686 N N . ASN A 1 217 ? 14.382 -0.813 -8.985 1.00 98.38 217 ASN A N 1
ATOM 1687 C CA . ASN A 1 217 ? 13.591 -1.583 -8.029 1.00 98.38 217 ASN A CA 1
ATOM 1688 C C . ASN A 1 217 ? 12.146 -1.100 -8.058 1.00 98.38 217 ASN A C 1
ATOM 1690 O O . ASN A 1 217 ? 11.873 0.100 -8.138 1.00 98.38 217 ASN A O 1
ATOM 1694 N N . ALA A 1 218 ? 11.218 -2.045 -7.996 1.00 98.50 218 ALA A N 1
ATOM 1695 C CA . ALA A 1 218 ? 9.802 -1.777 -8.152 1.00 98.50 218 ALA A CA 1
ATOM 1696 C C . ALA A 1 218 ? 9.145 -1.527 -6.794 1.00 98.50 218 ALA A C 1
ATOM 1698 O O . ALA A 1 218 ? 9.492 -2.150 -5.794 1.00 98.50 218 ALA A O 1
ATOM 1699 N N . PHE A 1 219 ? 8.141 -0.659 -6.760 1.00 98.69 219 PHE A N 1
ATOM 1700 C CA . PHE A 1 219 ? 7.371 -0.381 -5.554 1.00 98.69 219 PHE A CA 1
ATOM 1701 C C . PHE A 1 219 ? 5.890 -0.266 -5.884 1.00 98.69 219 PHE A C 1
ATOM 1703 O O . PHE A 1 219 ? 5.529 0.313 -6.908 1.00 98.69 219 PHE A O 1
ATOM 1710 N N . LEU A 1 220 ? 5.041 -0.767 -4.988 1.00 98.81 220 LEU A N 1
ATOM 1711 C CA . LEU A 1 220 ? 3.587 -0.648 -5.063 1.00 98.81 220 LEU A CA 1
ATOM 1712 C C . LEU A 1 220 ? 3.061 0.021 -3.798 1.00 98.81 220 LEU A C 1
ATOM 1714 O O . LEU A 1 220 ? 3.454 -0.363 -2.695 1.00 98.81 220 LEU A O 1
ATOM 1718 N N . ARG A 1 221 ? 2.161 0.998 -3.951 1.00 98.62 221 ARG A N 1
ATOM 1719 C CA . ARG A 1 221 ? 1.517 1.683 -2.824 1.00 98.62 221 ARG A CA 1
ATOM 1720 C C . ARG A 1 221 ? 0.019 1.860 -3.024 1.00 98.62 221 ARG A C 1
ATOM 1722 O O . ARG A 1 221 ? -0.416 2.241 -4.111 1.00 98.62 221 ARG A O 1
ATOM 1729 N N . MET A 1 222 ? -0.746 1.658 -1.958 1.00 98.75 222 MET A N 1
ATOM 1730 C CA . MET A 1 222 ? -2.182 1.933 -1.893 1.00 98.75 222 MET A CA 1
ATOM 1731 C C . MET A 1 222 ? -2.489 2.735 -0.629 1.00 98.75 222 MET A C 1
ATOM 1733 O O . MET A 1 222 ? -2.216 2.283 0.479 1.00 98.75 222 MET A O 1
ATOM 1737 N N . ASP A 1 223 ? -3.056 3.923 -0.809 1.00 98.19 223 ASP A N 1
ATOM 1738 C CA . ASP A 1 223 ? -3.422 4.838 0.270 1.00 98.19 223 ASP A CA 1
ATOM 1739 C C . ASP A 1 223 ? -4.901 4.642 0.652 1.00 98.19 223 ASP A C 1
ATOM 1741 O O . ASP A 1 223 ? -5.763 4.541 -0.223 1.00 98.19 223 ASP A O 1
ATOM 1745 N N . VAL A 1 224 ? -5.207 4.624 1.950 1.00 97.44 224 VAL A N 1
ATOM 1746 C CA . VAL A 1 224 ? -6.572 4.533 2.487 1.00 97.44 224 VAL A CA 1
ATOM 1747 C C . VAL A 1 224 ? -6.810 5.675 3.463 1.00 97.44 224 VAL A C 1
ATOM 1749 O O . VAL A 1 224 ? -6.118 5.808 4.474 1.00 97.44 224 VAL A O 1
ATOM 1752 N N . LEU A 1 225 ? -7.818 6.495 3.166 1.00 95.19 225 LEU A N 1
ATOM 1753 C CA . LEU A 1 225 ? -8.305 7.520 4.079 1.00 95.19 225 LEU A CA 1
ATOM 1754 C C . LEU A 1 225 ? -9.196 6.863 5.136 1.00 95.19 225 LEU A C 1
ATOM 1756 O O . LEU A 1 225 ? -10.160 6.184 4.789 1.00 95.19 225 LEU A O 1
ATOM 1760 N N . VAL A 1 226 ? -8.865 7.070 6.408 1.00 92.56 226 VAL A N 1
ATOM 1761 C CA . VAL A 1 226 ? -9.619 6.519 7.546 1.00 92.56 226 VAL A CA 1
ATOM 1762 C C . VAL A 1 226 ? -10.442 7.607 8.233 1.00 92.56 226 VAL A C 1
ATOM 1764 O O . VAL A 1 226 ? -11.553 7.351 8.688 1.00 92.56 226 VAL A O 1
ATOM 1767 N N . SER A 1 227 ? -9.937 8.844 8.239 1.00 88.19 227 SER A N 1
ATOM 1768 C CA . SER A 1 227 ? -10.658 9.992 8.787 1.00 88.19 227 SER A CA 1
ATOM 1769 C C . SER A 1 227 ? -12.028 10.165 8.129 1.00 88.19 227 SER A C 1
ATOM 1771 O O . SER A 1 227 ? -12.121 10.181 6.899 1.00 88.19 227 SER A O 1
ATOM 1773 N N . GLY A 1 228 ? -13.060 10.381 8.944 1.00 82.44 228 GLY A N 1
ATOM 1774 C CA . GLY A 1 228 ? -14.444 10.510 8.477 1.00 82.44 228 GLY A CA 1
ATOM 1775 C C . GLY A 1 228 ? -15.295 9.252 8.663 1.00 82.44 228 GLY A C 1
ATOM 1776 O O . GLY A 1 228 ? -16.398 9.207 8.125 1.00 82.44 228 GLY A O 1
ATOM 1777 N N . GLY A 1 229 ? -14.808 8.266 9.425 1.00 83.56 229 GLY A N 1
ATOM 1778 C CA . GLY A 1 229 ? -15.592 7.109 9.860 1.00 83.56 229 GLY A CA 1
ATOM 1779 C C . GLY A 1 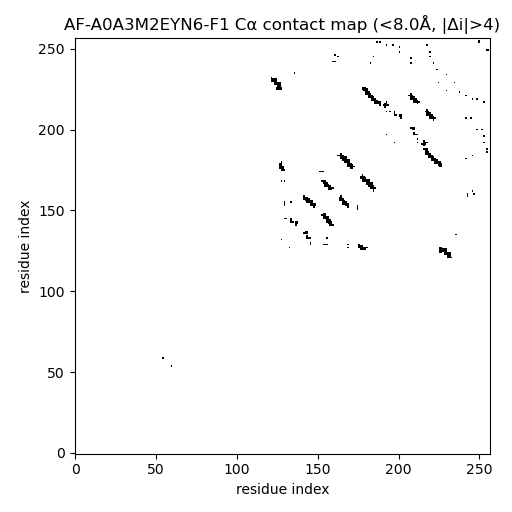229 ? -15.519 5.944 8.879 1.00 83.56 229 GLY A C 1
ATOM 1780 O O . GLY A 1 229 ? -16.533 5.519 8.324 1.00 83.56 229 GLY A O 1
ATOM 1781 N N . LEU A 1 230 ? -14.316 5.415 8.645 1.00 89.69 230 LEU A N 1
ATOM 1782 C CA . LEU A 1 230 ? -14.148 4.199 7.856 1.00 89.69 230 LEU A CA 1
ATOM 1783 C C . LEU A 1 230 ? -14.618 2.989 8.677 1.00 89.69 230 LEU A C 1
ATOM 1785 O O . LEU A 1 230 ? -13.953 2.583 9.623 1.00 89.69 230 LEU A O 1
ATOM 1789 N N . GLY A 1 231 ? -15.757 2.399 8.320 1.00 91.19 231 GLY A N 1
ATOM 1790 C CA . GLY A 1 231 ? -16.223 1.156 8.945 1.00 91.19 231 GLY 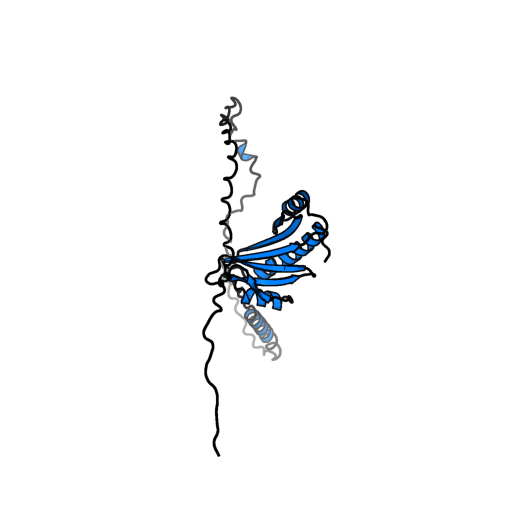A CA 1
ATOM 1791 C C . GLY A 1 231 ? -15.193 0.028 8.831 1.00 91.19 231 GLY A C 1
ATOM 1792 O O . GLY A 1 231 ? -14.557 -0.118 7.785 1.00 91.19 231 GLY A O 1
ATOM 1793 N N . GLU A 1 232 ? -15.067 -0.794 9.873 1.00 91.38 232 GLU A N 1
ATOM 1794 C CA . GLU A 1 232 ? -14.126 -1.923 9.904 1.00 91.38 232 GLU A CA 1
ATOM 1795 C C . GLU A 1 232 ? -14.282 -2.858 8.695 1.00 91.38 232 GLU A C 1
ATOM 1797 O O . GLU A 1 232 ? -13.301 -3.195 8.036 1.00 91.38 232 GLU A O 1
ATOM 1802 N N . GLU A 1 233 ? -15.519 -3.213 8.331 1.00 92.31 233 GLU A N 1
ATOM 1803 C CA . GLU A 1 233 ? -15.780 -4.044 7.148 1.00 92.31 233 GLU A CA 1
ATOM 1804 C C . GLU A 1 233 ? -15.242 -3.382 5.874 1.00 92.31 233 GLU A C 1
ATOM 1806 O O . GLU A 1 233 ? -14.618 -4.039 5.046 1.00 92.31 233 GLU A O 1
ATOM 1811 N N . ASN A 1 234 ? -15.402 -2.063 5.729 1.00 94.31 234 ASN A N 1
ATOM 1812 C CA . ASN A 1 234 ? -14.836 -1.350 4.588 1.00 94.31 234 ASN A CA 1
ATOM 1813 C C . ASN A 1 234 ? -13.302 -1.389 4.621 1.00 94.31 234 ASN A C 1
ATOM 1815 O O . ASN A 1 234 ? -12.682 -1.587 3.581 1.00 94.31 234 ASN A O 1
ATOM 1819 N N . PHE A 1 235 ? -12.676 -1.269 5.795 1.00 95.56 235 PHE A N 1
ATOM 1820 C CA . PHE A 1 235 ? -11.231 -1.459 5.919 1.00 95.56 235 PHE A CA 1
ATOM 1821 C C . PHE A 1 235 ? -10.800 -2.870 5.487 1.00 95.56 235 PHE A C 1
ATOM 1823 O O . PHE A 1 235 ? -9.866 -2.995 4.692 1.00 95.56 235 PHE A O 1
ATOM 1830 N N . ARG A 1 236 ? -11.516 -3.925 5.906 1.00 96.38 236 ARG A N 1
ATOM 1831 C CA . ARG A 1 236 ? -11.268 -5.303 5.440 1.00 96.38 236 ARG A CA 1
ATOM 1832 C C . ARG A 1 236 ? -11.406 -5.414 3.919 1.00 96.38 236 ARG A C 1
ATOM 1834 O O . ARG A 1 236 ? -10.597 -6.085 3.283 1.00 96.38 236 ARG A O 1
ATOM 1841 N N . GLN A 1 237 ? -12.357 -4.713 3.298 1.00 97.44 237 GLN A N 1
ATOM 1842 C CA . GLN A 1 237 ? -12.469 -4.652 1.832 1.00 97.44 237 GLN A CA 1
ATOM 1843 C C . GLN A 1 237 ? -11.282 -3.929 1.174 1.00 97.44 237 GLN A C 1
ATOM 1845 O O . GLN A 1 237 ? -10.772 -4.404 0.158 1.00 97.44 237 GLN A O 1
ATOM 1850 N N . GLN A 1 238 ? -10.789 -2.831 1.759 1.00 97.88 238 GLN A N 1
ATOM 1851 C CA . GLN A 1 238 ? -9.572 -2.164 1.278 1.00 97.88 238 GLN A CA 1
ATOM 1852 C C . GLN A 1 238 ? -8.349 -3.078 1.388 1.00 97.88 238 GLN A C 1
ATOM 1854 O O . GLN A 1 238 ? -7.533 -3.145 0.470 1.00 97.88 238 GLN A O 1
ATOM 1859 N N . PHE A 1 239 ? -8.237 -3.827 2.484 1.00 98.12 239 PHE A N 1
ATOM 1860 C CA . PHE A 1 239 ? -7.161 -4.789 2.671 1.00 98.12 239 PHE A CA 1
ATOM 1861 C C . PHE A 1 239 ? -7.243 -5.949 1.665 1.00 98.12 239 PHE A C 1
ATOM 1863 O O . PHE A 1 239 ? -6.246 -6.276 1.022 1.00 98.12 239 PHE A O 1
ATOM 1870 N N . LYS A 1 240 ? -8.433 -6.513 1.426 1.00 98.12 240 LYS A N 1
ATOM 1871 C CA . LYS A 1 240 ? -8.649 -7.513 0.364 1.00 98.12 240 LYS A CA 1
ATOM 1872 C C . LYS A 1 240 ? -8.229 -6.969 -1.002 1.00 98.12 240 LYS A C 1
ATOM 1874 O O . LYS A 1 240 ? -7.469 -7.631 -1.709 1.00 98.12 240 LYS A O 1
ATOM 1879 N N . LEU A 1 241 ? -8.643 -5.747 -1.345 1.00 98.56 241 LEU A N 1
ATOM 1880 C CA . LEU A 1 241 ? -8.234 -5.081 -2.583 1.00 98.56 241 LEU A CA 1
ATOM 1881 C C . LEU A 1 241 ? -6.708 -4.943 -2.681 1.00 98.56 241 LEU A C 1
ATOM 1883 O O . LEU A 1 241 ? -6.143 -5.240 -3.734 1.00 98.56 241 LEU A O 1
ATOM 1887 N N . TRP A 1 242 ? -6.036 -4.562 -1.590 1.00 98.69 242 TRP A N 1
ATOM 1888 C CA . TRP A 1 242 ? -4.576 -4.530 -1.529 1.00 98.69 242 TRP A CA 1
ATOM 1889 C C . TRP A 1 242 ? -3.960 -5.892 -1.864 1.00 98.69 242 TRP A C 1
ATOM 1891 O O . TRP A 1 242 ? -3.076 -5.955 -2.713 1.00 98.69 242 TRP A O 1
ATOM 1901 N N . THR A 1 243 ? -4.439 -6.987 -1.263 1.00 98.38 243 THR A N 1
ATOM 1902 C CA . THR A 1 243 ? -3.871 -8.324 -1.522 1.00 98.38 243 THR A CA 1
ATOM 1903 C C . THR A 1 243 ? -4.031 -8.772 -2.978 1.00 98.38 243 THR A C 1
ATOM 1905 O O . THR A 1 243 ? -3.122 -9.392 -3.530 1.00 98.38 243 THR A O 1
ATOM 1908 N N . VAL A 1 244 ? -5.146 -8.414 -3.626 1.00 98.25 244 VAL A N 1
ATOM 1909 C CA . VAL A 1 244 ? -5.373 -8.677 -5.056 1.00 98.25 244 VAL A CA 1
ATOM 1910 C C . VAL A 1 244 ? -4.410 -7.855 -5.910 1.00 98.25 244 VAL A C 1
ATOM 1912 O O . VAL A 1 244 ? -3.731 -8.402 -6.776 1.00 98.25 244 VAL A O 1
ATOM 1915 N N . LEU A 1 245 ? -4.298 -6.550 -5.642 1.00 98.62 245 LEU A N 1
ATOM 1916 C CA . LEU A 1 245 ? -3.401 -5.660 -6.384 1.00 98.62 245 LEU A CA 1
ATOM 1917 C C . LEU A 1 245 ? -1.929 -6.032 -6.194 1.00 98.62 245 LEU A C 1
ATOM 1919 O O . LEU A 1 245 ? -1.153 -5.914 -7.137 1.00 98.62 245 LEU A O 1
ATOM 1923 N N . LEU A 1 246 ? -1.546 -6.496 -5.006 1.00 98.56 246 LEU A N 1
ATOM 1924 C CA . LEU A 1 246 ? -0.192 -6.955 -4.719 1.00 98.56 246 LEU A CA 1
ATOM 1925 C C . LEU A 1 246 ? 0.171 -8.174 -5.571 1.00 98.56 246 LEU A C 1
ATOM 1927 O O . LEU A 1 246 ? 1.222 -8.179 -6.208 1.00 98.56 246 LEU A O 1
ATOM 1931 N N . ASN A 1 247 ? -0.716 -9.169 -5.627 1.00 97.75 247 ASN A N 1
ATOM 1932 C CA . ASN A 1 247 ? -0.512 -10.364 -6.441 1.00 97.75 247 ASN A CA 1
ATOM 1933 C C . ASN A 1 247 ? -0.475 -10.040 -7.943 1.00 97.75 247 ASN A C 1
ATOM 1935 O O . ASN A 1 247 ? 0.442 -10.457 -8.651 1.00 97.75 247 ASN A O 1
ATOM 1939 N N . ASP A 1 248 ? -1.422 -9.225 -8.416 1.00 98.19 248 ASP A N 1
ATOM 1940 C CA . ASP A 1 248 ? -1.445 -8.742 -9.799 1.00 98.19 248 ASP A CA 1
ATOM 1941 C C . ASP A 1 248 ? -0.149 -8.004 -10.162 1.00 98.19 248 ASP A C 1
ATOM 1943 O O . ASP A 1 248 ? 0.357 -8.145 -11.276 1.00 98.19 248 ASP A O 1
ATOM 1947 N N . TYR A 1 249 ? 0.387 -7.200 -9.240 1.00 98.38 249 TYR A N 1
ATOM 1948 C CA . TYR A 1 249 ? 1.608 -6.442 -9.481 1.00 98.38 249 TYR A CA 1
ATOM 1949 C C . TYR A 1 249 ? 2.832 -7.343 -9.551 1.00 98.38 249 TYR A C 1
ATOM 1951 O O . TYR A 1 249 ? 3.642 -7.175 -10.457 1.00 98.38 249 TYR A O 1
ATOM 1959 N N . VAL A 1 250 ? 2.944 -8.324 -8.651 1.00 98.06 250 VAL A N 1
ATOM 1960 C CA . VAL A 1 250 ? 4.016 -9.330 -8.688 1.00 98.06 250 VAL A CA 1
ATOM 1961 C C . VAL A 1 250 ? 4.034 -10.061 -10.027 1.00 98.06 250 VAL A C 1
ATOM 1963 O O . VAL A 1 250 ? 5.100 -10.193 -10.631 1.00 98.06 250 VAL A O 1
ATOM 1966 N N . ALA A 1 251 ? 2.863 -10.459 -10.532 1.00 97.38 251 ALA A N 1
ATOM 1967 C CA . ALA A 1 251 ? 2.740 -11.058 -11.857 1.00 97.38 251 ALA A CA 1
ATOM 1968 C C . ALA A 1 251 ? 3.143 -10.080 -12.976 1.00 97.38 251 ALA A C 1
ATOM 1970 O O . ALA A 1 251 ? 3.901 -10.449 -13.870 1.00 97.38 251 ALA A O 1
ATOM 1971 N N . HIS A 1 252 ? 2.683 -8.825 -12.906 1.00 97.88 252 HIS A N 1
ATOM 1972 C CA . HIS A 1 252 ? 2.980 -7.776 -13.891 1.00 97.88 252 HIS A CA 1
ATOM 1973 C C . HIS A 1 252 ? 4.477 -7.476 -14.026 1.00 97.88 252 HIS A C 1
ATOM 1975 O O . HIS A 1 252 ? 4.980 -7.308 -15.136 1.00 97.88 252 HIS A O 1
ATOM 1981 N N . ILE A 1 253 ? 5.197 -7.422 -12.905 1.00 97.44 253 ILE A N 1
ATOM 1982 C CA . ILE A 1 253 ? 6.637 -7.129 -12.890 1.00 97.44 253 ILE A CA 1
ATOM 1983 C C . ILE A 1 253 ? 7.504 -8.388 -13.038 1.00 97.44 253 ILE A C 1
ATOM 1985 O O . ILE A 1 253 ? 8.725 -8.277 -13.089 1.00 97.44 253 ILE A O 1
ATOM 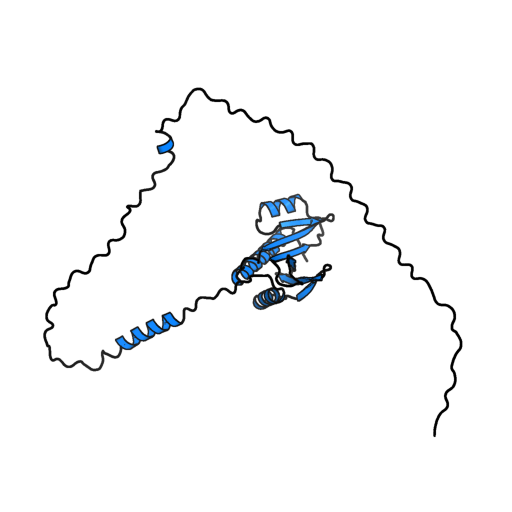1989 N N . GLY A 1 254 ? 6.901 -9.581 -13.079 1.00 95.94 254 GLY A N 1
ATOM 1990 C CA . GLY A 1 254 ? 7.623 -10.849 -13.181 1.00 95.94 254 GLY A CA 1
ATOM 1991 C C . GLY A 1 254 ? 8.500 -11.167 -11.965 1.00 95.94 254 GLY A C 1
ATOM 1992 O O . GLY A 1 254 ? 9.518 -11.847 -12.109 1.00 95.94 254 GLY A O 1
ATOM 1993 N N . TRP A 1 255 ? 8.145 -10.672 -10.774 1.00 95.75 255 TRP A N 1
ATOM 1994 C CA . TRP A 1 255 ? 8.966 -10.864 -9.578 1.00 95.75 255 TRP A CA 1
ATOM 1995 C C . TRP A 1 255 ? 8.871 -12.298 -9.049 1.00 95.75 255 TRP A C 1
ATOM 1997 O O . TRP A 1 255 ? 7.793 -12.891 -8.984 1.00 95.75 255 TRP A O 1
ATOM 2007 N N . ARG A 1 256 ? 10.023 -12.852 -8.660 1.00 85.69 256 ARG A N 1
ATOM 2008 C CA . ARG A 1 256 ? 10.161 -14.172 -8.036 1.00 85.69 256 ARG A CA 1
ATOM 2009 C C . ARG A 1 256 ? 11.071 -14.031 -6.818 1.00 85.69 256 ARG A C 1
ATOM 2011 O O . ARG A 1 256 ? 12.183 -13.518 -6.965 1.00 85.69 256 ARG A O 1
ATOM 2018 N N . SER A 1 257 ? 10.567 -14.443 -5.653 1.00 68.62 257 SER A N 1
ATOM 2019 C CA . SER A 1 257 ? 11.276 -14.444 -4.363 1.00 68.62 257 SER A CA 1
ATOM 2020 C C . SER A 1 257 ? 12.481 -15.372 -4.361 1.00 68.62 257 SER A C 1
ATOM 2022 O O . SER A 1 257 ? 12.326 -16.492 -4.901 1.00 68.62 257 SER A O 1
#

Sequence (257 aa):
MSAPARHWNMCRTRCMSASRRPRMPPPSRMPPPPRMPGRRRRPRQRRGRDPRGGLTARHIRESLGNSPRRPGGAPRFPTPRPRRRRAVPRGHGGMPKGFAMRIAVAVTLALLALAAARPAAAQNMDSAQPGLISQILHEDGYKASIETDSGGNPVIRSAAQGVNFSIYFYGCREGRDCTSVQFSSGFRMRDPLSPDQVNDWNGRKRFARAWRDSDGNAFLRMDVLVSGGLGEENFRQQFKLWTVLLNDYVAHIGWRS

Solvent-accessible surface area (backbone atoms only — not comparable to full-atom values): 16705 Å² total; per-residue (Å²): 141,81,87,85,90,85,85,85,89,90,82,94,77,90,83,89,73,83,82,76,73,81,79,77,76,77,81,76,78,74,78,78,79,80,82,72,80,76,81,74,76,74,77,80,76,74,79,78,81,79,95,76,79,81,82,54,85,69,63,70,62,69,78,56,71,86,71,81,77,75,80,92,63,80,84,77,74,79,75,82,73,82,73,78,81,73,84,77,79,90,73,92,68,88,79,73,95,74,65,73,70,65,61,62,56,58,58,54,55,59,60,57,60,67,74,67,70,68,78,81,75,71,60,53,30,58,35,44,40,72,69,60,54,39,48,54,38,42,76,74,73,33,62,58,44,84,47,69,46,100,84,70,36,51,28,36,43,35,56,55,97,92,42,64,35,33,40,40,64,36,75,48,58,94,70,32,57,7,35,25,38,31,43,37,36,74,42,88,50,92,67,59,57,52,72,64,61,35,49,52,48,46,73,75,38,92,73,48,48,54,49,63,54,96,79,13,29,40,34,43,38,32,77,44,78,20,52,88,46,38,30,52,68,58,50,53,49,53,52,51,51,48,56,52,52,50,52,54,46,37,62,73,72,66,65,78,134

Secondary structure (DSSP, 8-state):
--------------------PPPPPPPPPPPPPP-PPP------------SS----TTSTTTSS------------PPPPP----PPPP----PPPTTSHHHHHHHHHHHHHHTTS-------EESSB-HHHHHHHHHHTT--EEEEE-TTS-EEEEEEETTEEEEEEEES-BTTBSBSEEEEEEEE--SSPPPHHHHHHHHHH-SS-EEEE-TT--EEEEEEEE-TTTEEHHHHHHHHHHHHHHHHHHHHHHT---

Mean predicted aligned error: 19.85 Å